Protein AF-A0A914MCL8-F1 (afdb_monomer_lite)

Secondary structure (DSSP, 8-state):
---------------------------EE--EEEEEEE-GGGTT--SS-HHHHHHHHH--SS-TTSHHHHHHHHTTTSEE-TT-EEEEEEE-SS-HHHHHHHTT-EETTEEPPPPTTSHHHHHHHHHHHHHHHHHHHHTT----SEEEEEESS-S-EEEETTTEEEE-GGG-SHHHHHHHHHGGGTB---EESS---SSTTPPTTTT--TTSGGGTTT---EEETTEEE--PPPHHHHHHTT-S-GGGEEESS--SS-SEEEEE--SS-TT-EEEEEEE-SSGGGTTSSS-EEEEEEEEE-SS-EEEEE---TTHHHHHHHHHHT-

Sequence (326 aa):
MLIYNLHFVLLILIVPIFRSCSAIPRRGLEPWSIILCKFRDLATYEPRTKNWVVRWITGHNDEPDTIEQYFMNVSNGLYSIGGSNVNGWFTLSKTQKDILHMIGKSRRGRINPPLLGSDSSFRYFDVIKDLCFAEAVKNGSSLHRQKITIINAGTAAVFDKKNGVLLTPQLVFSSVLTHEMVHSFFIGHSYSDRKIRVFPYASSGEYDDRYDLMSTANAYMYHSNFGMSGPGLNGPHLDYLGWLPMDRMLYFGRTRGWLLIMLPYDRDDPNNYYTIELRTPHNFDRGIEQAKHEILNIYTTNLAFCSGTSSSEKWHKLLFYIIKAG

Foldseek 3Di:
DDDDDDDDPPPPPPPPPPPPPDLPADFDAAAFEEFAEEEQVGLPDDLDALVVLCCQADNDDPACQHLQNQCCVLLVNGYGNPPHDYFHHFYFPHHLVRLLVVLVQCDPNDRDQDDPPDPSNVSSVVVVLVRRVVRRVVVVDDGGQAYEYEYADDDDWAADQRRAIYDYSNQQARLRNNLSNLVNSQAAAEFAPAQDALDDPGDGRGLVPQQASSSVSRHLWDQGPRGTFDDRHDPVSCVSNVSDDVVQEDDPDDDDDHAKYWAQPDPVDSQWTKIWGWQACDRRNVSDPGIDIWIWTWDDDPRGTYIYTYPDPPCVVVVVVVVVVD

Organism: Meloidogyne incognita (NCBI:txid6306)

Structure (mmCIF, N/CA/C/O backbone):
data_AF-A0A914MCL8-F1
#
_entry.id   AF-A0A914MCL8-F1
#
loop_
_atom_site.group_PDB
_atom_site.id
_atom_site.type_symbol
_atom_site.label_atom_id
_atom_site.label_alt_id
_atom_site.label_comp_id
_atom_site.label_asym_id
_atom_site.label_entity_id
_atom_site.label_seq_id
_atom_site.pdbx_PDB_ins_code
_atom_site.Cartn_x
_atom_site.Cartn_y
_atom_site.Cartn_z
_atom_site.occupancy
_atom_site.B_iso_or_equiv
_atom_site.auth_seq_id
_atom_site.auth_comp_id
_atom_site.auth_asym_id
_atom_site.auth_atom_id
_atom_site.pdbx_PDB_model_num
ATOM 1 N N . MET A 1 1 ? 51.414 -64.748 8.414 1.00 41.31 1 MET A N 1
ATOM 2 C CA . MET A 1 1 ? 51.998 -63.494 7.900 1.00 41.31 1 MET A CA 1
ATOM 3 C C . MET A 1 1 ? 51.378 -63.195 6.543 1.00 41.31 1 MET A C 1
ATOM 5 O O . MET A 1 1 ? 51.797 -63.811 5.579 1.00 41.31 1 MET A O 1
ATOM 9 N N . LEU A 1 2 ? 50.337 -62.355 6.506 1.00 35.03 2 LEU A N 1
ATOM 10 C CA . LEU A 1 2 ? 50.041 -61.339 5.477 1.00 35.03 2 LEU A CA 1
ATOM 11 C C . LEU A 1 2 ? 48.626 -60.786 5.715 1.00 35.03 2 LEU A C 1
ATOM 13 O O . LEU A 1 2 ? 47.633 -61.499 5.638 1.00 35.03 2 LEU A O 1
ATOM 17 N N . ILE A 1 3 ? 48.605 -59.509 6.089 1.00 42.72 3 ILE A N 1
ATOM 18 C CA . ILE A 1 3 ? 47.464 -58.635 6.370 1.00 42.72 3 ILE A CA 1
ATOM 19 C C . ILE A 1 3 ? 47.234 -57.805 5.107 1.00 42.72 3 ILE A C 1
ATOM 21 O O . ILE A 1 3 ? 48.189 -57.161 4.694 1.00 42.72 3 ILE A O 1
ATOM 25 N N . TYR A 1 4 ? 46.015 -57.736 4.563 1.00 41.62 4 TYR A N 1
ATOM 26 C CA . TYR A 1 4 ? 45.553 -56.615 3.719 1.00 41.62 4 TYR A CA 1
ATOM 27 C C . TYR A 1 4 ? 44.025 -56.491 3.867 1.00 41.62 4 TYR A C 1
ATOM 29 O O . TYR A 1 4 ? 43.286 -57.383 3.472 1.00 41.62 4 TYR A O 1
ATOM 37 N N . ASN A 1 5 ? 43.550 -55.593 4.734 1.00 40.72 5 ASN A N 1
ATOM 38 C CA . ASN A 1 5 ? 43.188 -54.187 4.480 1.00 40.72 5 ASN A CA 1
ATOM 39 C C . ASN A 1 5 ? 41.927 -54.013 3.617 1.00 40.72 5 ASN A C 1
ATOM 41 O O . ASN A 1 5 ? 41.962 -53.981 2.390 1.00 40.72 5 ASN A O 1
ATOM 45 N N . LEU A 1 6 ? 40.810 -53.868 4.332 1.00 41.59 6 LEU A N 1
ATOM 46 C CA . LEU A 1 6 ? 39.486 -53.503 3.855 1.00 41.59 6 LEU A CA 1
ATOM 47 C C . LEU A 1 6 ? 39.452 -51.982 3.613 1.00 41.59 6 LEU A C 1
ATOM 49 O O . LEU A 1 6 ? 39.338 -51.205 4.559 1.00 41.59 6 LEU A O 1
ATOM 53 N N . HIS A 1 7 ? 39.571 -51.539 2.361 1.00 41.50 7 HIS A N 1
ATOM 54 C CA . HIS A 1 7 ? 39.362 -50.133 2.012 1.00 41.50 7 HIS A CA 1
ATOM 55 C C . HIS A 1 7 ? 37.866 -49.854 1.827 1.00 41.50 7 HIS A C 1
ATOM 57 O O . HIS A 1 7 ? 37.274 -50.168 0.797 1.00 41.50 7 HIS A O 1
ATOM 63 N N . PHE A 1 8 ? 37.262 -49.241 2.843 1.00 42.62 8 PHE A N 1
ATOM 64 C CA . PHE A 1 8 ? 35.949 -48.609 2.761 1.00 42.62 8 PHE A CA 1
ATOM 65 C C . PHE A 1 8 ? 36.108 -47.289 1.987 1.00 42.62 8 PHE A C 1
ATOM 67 O O . PHE A 1 8 ? 36.564 -46.286 2.534 1.00 42.62 8 PHE A O 1
ATOM 74 N N . VAL A 1 9 ? 35.796 -47.288 0.690 1.00 43.53 9 VAL A N 1
ATOM 75 C CA . VAL A 1 9 ? 35.723 -46.052 -0.103 1.00 43.53 9 VAL A CA 1
ATOM 76 C C . VAL A 1 9 ? 34.388 -45.381 0.216 1.00 43.53 9 VAL A C 1
ATOM 78 O O . VAL A 1 9 ? 33.342 -45.762 -0.304 1.00 43.53 9 VAL A O 1
ATOM 81 N N . LEU A 1 10 ? 34.419 -44.397 1.117 1.00 40.50 10 LEU A N 1
ATOM 82 C CA . LEU A 1 10 ? 33.289 -43.514 1.389 1.00 40.50 10 LEU A CA 1
ATOM 83 C C . LEU A 1 10 ? 33.128 -42.556 0.201 1.00 40.50 10 LEU A C 1
ATOM 85 O O . LEU A 1 10 ? 33.822 -41.546 0.092 1.00 40.50 10 LEU A O 1
ATOM 89 N N . LEU A 1 11 ? 32.227 -42.900 -0.713 1.00 39.16 11 LEU A N 1
ATOM 90 C CA . LEU A 1 11 ? 31.845 -42.065 -1.846 1.00 39.16 11 LEU A CA 1
ATOM 91 C C . LEU A 1 11 ? 30.958 -40.927 -1.315 1.00 39.16 11 LEU A C 1
ATOM 93 O O . LEU A 1 11 ? 29.745 -41.074 -1.173 1.00 39.16 11 LEU A O 1
ATOM 97 N N . ILE A 1 12 ? 31.576 -39.803 -0.943 1.00 45.75 12 ILE A N 1
ATOM 98 C CA . ILE A 1 12 ? 30.856 -38.574 -0.593 1.00 45.75 12 ILE A CA 1
ATOM 99 C C . ILE A 1 12 ? 30.231 -38.045 -1.887 1.00 45.75 12 ILE A C 1
ATOM 101 O O . ILE A 1 12 ? 30.893 -37.401 -2.699 1.00 45.75 12 ILE A O 1
ATOM 105 N N . LEU A 1 13 ? 28.949 -38.348 -2.092 1.00 41.19 13 LEU A N 1
ATOM 106 C CA . LEU A 1 13 ? 28.103 -37.661 -3.061 1.00 41.19 13 LEU A CA 1
ATOM 107 C C . LEU A 1 13 ? 28.005 -36.194 -2.632 1.00 41.19 13 LEU A C 1
ATOM 109 O O . LEU A 1 13 ? 27.184 -35.827 -1.791 1.00 41.19 13 LEU A O 1
ATOM 113 N N . ILE A 1 14 ? 28.867 -35.353 -3.201 1.00 44.22 14 ILE A N 1
ATOM 114 C CA . ILE A 1 14 ? 28.705 -33.901 -3.179 1.00 44.22 14 ILE A CA 1
ATOM 115 C C . ILE A 1 14 ? 27.496 -33.611 -4.067 1.00 44.22 14 ILE A C 1
ATOM 117 O O . ILE A 1 14 ? 27.621 -33.426 -5.274 1.00 44.22 14 ILE A O 1
ATOM 121 N N . VAL A 1 15 ? 26.301 -33.653 -3.480 1.00 41.72 15 VAL A N 1
ATOM 122 C CA . VAL A 1 15 ? 25.101 -33.097 -4.102 1.00 41.72 15 VAL A CA 1
ATOM 123 C C . VAL A 1 15 ? 25.292 -31.581 -4.077 1.00 41.72 15 VAL A C 1
ATOM 125 O O . VAL A 1 15 ? 25.324 -31.012 -2.981 1.00 41.72 15 VAL A O 1
ATOM 128 N N . PRO A 1 16 ? 25.454 -30.898 -5.224 1.00 43.94 16 PRO A N 1
ATOM 129 C CA . PRO A 1 16 ? 25.399 -29.449 -5.230 1.00 43.94 16 PRO A CA 1
ATOM 130 C C . PRO A 1 16 ? 24.002 -29.056 -4.750 1.00 43.94 16 PRO A C 1
ATOM 132 O O . PRO A 1 16 ? 22.998 -29.313 -5.414 1.00 43.94 16 PRO A O 1
ATOM 135 N N . ILE A 1 17 ? 23.935 -28.468 -3.556 1.00 41.50 17 ILE A N 1
ATOM 136 C CA . ILE A 1 17 ? 22.739 -27.793 -3.065 1.00 41.50 17 ILE A CA 1
ATOM 137 C C . ILE A 1 17 ? 22.609 -26.536 -3.924 1.00 41.50 17 ILE A C 1
ATOM 139 O O . ILE A 1 17 ? 23.049 -25.454 -3.542 1.00 41.50 17 ILE A O 1
ATOM 143 N N . PHE A 1 18 ? 22.045 -26.684 -5.121 1.00 35.78 18 PHE A N 1
ATOM 144 C CA . PHE A 1 18 ? 21.538 -25.550 -5.870 1.00 35.78 18 PHE A CA 1
ATOM 145 C C . PHE A 1 18 ? 20.408 -24.963 -5.028 1.00 35.78 18 PHE A C 1
ATOM 147 O O . PHE A 1 18 ? 19.297 -25.492 -4.988 1.00 35.78 18 PHE A O 1
ATOM 154 N N . ARG A 1 19 ? 20.697 -23.884 -4.295 1.00 37.75 19 ARG A N 1
ATOM 155 C CA . ARG A 1 19 ? 19.639 -23.017 -3.789 1.00 37.75 19 ARG A CA 1
ATOM 156 C C . ARG A 1 19 ? 19.029 -22.349 -5.009 1.00 37.75 19 ARG A C 1
ATOM 158 O O . ARG A 1 19 ? 19.529 -21.332 -5.472 1.00 37.75 19 ARG A O 1
ATOM 165 N N . SER A 1 20 ? 17.978 -22.947 -5.558 1.00 37.19 20 SER A N 1
ATOM 166 C CA . SER A 1 20 ? 17.115 -22.251 -6.500 1.00 37.19 20 SER A CA 1
ATOM 167 C C . SER A 1 20 ? 16.582 -21.018 -5.776 1.00 37.19 20 SER A C 1
ATOM 169 O O . SER A 1 20 ? 15.776 -21.139 -4.852 1.00 37.19 20 SER A O 1
ATOM 171 N N . CYS A 1 21 ? 17.057 -19.832 -6.158 1.00 44.88 21 CYS A N 1
ATOM 172 C CA . CYS A 1 21 ? 16.327 -18.606 -5.887 1.00 44.88 21 CYS A CA 1
ATOM 173 C C . CYS A 1 21 ? 15.057 -18.705 -6.731 1.00 44.88 21 CYS A C 1
ATOM 175 O O . CYS A 1 21 ? 15.047 -18.397 -7.919 1.00 44.88 21 CYS A O 1
ATOM 177 N N . SER A 1 22 ? 14.019 -19.316 -6.164 1.00 48.53 22 SER A N 1
ATOM 178 C CA . SER A 1 22 ? 12.750 -19.435 -6.857 1.00 48.53 22 SER A CA 1
ATOM 179 C C . SER A 1 22 ? 12.157 -18.036 -6.898 1.00 48.53 22 SER A C 1
ATOM 181 O O . SER A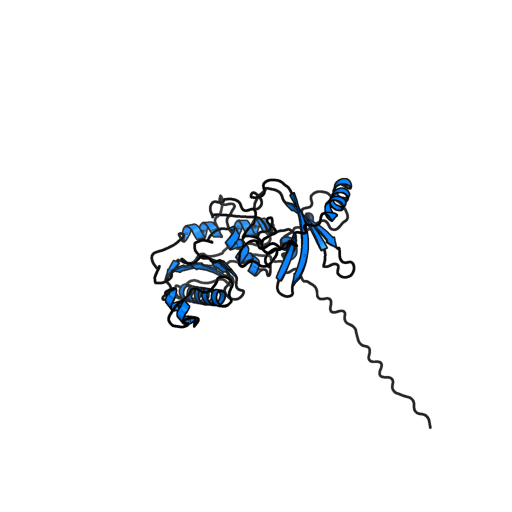 1 22 ? 11.764 -17.513 -5.853 1.00 48.53 22 SER A O 1
ATOM 183 N N . ALA A 1 23 ? 12.050 -17.448 -8.092 1.00 55.78 23 ALA A N 1
ATOM 184 C CA . ALA A 1 23 ? 10.995 -16.474 -8.333 1.00 55.78 23 ALA A CA 1
ATOM 185 C C . ALA A 1 23 ? 9.695 -17.092 -7.795 1.00 55.78 23 ALA A C 1
ATOM 187 O O . ALA A 1 23 ? 9.444 -18.292 -7.988 1.00 55.78 23 ALA A O 1
ATOM 188 N N . ILE A 1 24 ? 8.921 -16.318 -7.036 1.00 69.69 24 ILE A N 1
ATOM 189 C CA . ILE A 1 24 ? 7.647 -16.783 -6.488 1.00 69.69 24 ILE A CA 1
ATOM 190 C C . ILE A 1 24 ? 6.572 -16.121 -7.339 1.00 69.69 24 ILE A C 1
ATOM 192 O O . ILE A 1 24 ? 6.043 -15.088 -6.922 1.00 69.69 24 ILE A O 1
ATOM 196 N N . PRO A 1 25 ? 6.269 -16.656 -8.541 1.00 79.06 25 PRO A N 1
ATOM 197 C CA . PRO A 1 25 ? 5.323 -16.016 -9.433 1.00 79.06 25 PRO A CA 1
ATOM 198 C C . PRO A 1 25 ? 3.995 -15.827 -8.704 1.00 79.06 25 PRO A C 1
ATOM 200 O O . PRO A 1 25 ? 3.391 -16.789 -8.218 1.00 79.06 25 PRO A O 1
ATOM 203 N N . ARG A 1 26 ? 3.550 -14.576 -8.595 1.00 86.12 26 ARG A N 1
ATOM 204 C CA . ARG A 1 26 ? 2.282 -14.233 -7.949 1.00 86.12 26 ARG A CA 1
ATOM 205 C C . ARG A 1 26 ? 1.224 -14.103 -9.018 1.00 86.12 26 ARG A C 1
ATOM 207 O O . ARG A 1 26 ? 1.268 -13.194 -9.829 1.00 86.12 26 ARG A O 1
ATOM 214 N N . ARG A 1 27 ? 0.298 -15.053 -9.076 1.00 89.19 27 ARG A N 1
ATOM 215 C CA . ARG A 1 27 ? -0.730 -15.099 -10.118 1.00 89.19 27 ARG A CA 1
ATOM 216 C C . ARG A 1 27 ? -2.078 -15.464 -9.524 1.00 89.19 27 ARG A C 1
ATOM 218 O O . ARG A 1 27 ? -2.138 -16.171 -8.519 1.00 89.19 27 ARG A O 1
ATOM 225 N N . GLY A 1 28 ? -3.135 -15.044 -10.203 1.00 91.88 28 GLY A N 1
ATOM 226 C CA . GLY A 1 28 ? -4.509 -15.420 -9.911 1.00 91.88 28 GLY A CA 1
ATOM 227 C C . GLY A 1 28 ? -5.315 -14.335 -9.206 1.00 91.88 28 GLY A C 1
ATOM 228 O O . GLY A 1 28 ? -4.937 -13.166 -9.156 1.00 91.88 28 GLY A O 1
ATOM 229 N N . LEU A 1 29 ? -6.466 -14.768 -8.699 1.00 94.75 29 LEU A N 1
ATOM 230 C CA . LEU A 1 29 ? -7.428 -13.946 -7.982 1.00 94.75 29 LEU A CA 1
ATOM 231 C C . LEU A 1 29 ? -7.224 -14.138 -6.478 1.00 94.75 29 LEU A C 1
ATOM 233 O O . LEU A 1 29 ? -7.493 -15.220 -5.953 1.00 94.75 29 LEU A O 1
ATOM 237 N N . GLU A 1 30 ? -6.766 -13.100 -5.787 1.00 95.06 30 GLU A N 1
ATOM 238 C CA . GLU A 1 30 ? -6.600 -13.106 -4.332 1.00 95.06 30 GLU A CA 1
ATOM 239 C C . GLU A 1 30 ? -7.445 -11.980 -3.727 1.00 95.06 30 GLU A C 1
ATOM 241 O O . GLU A 1 30 ? -6.962 -10.860 -3.599 1.00 95.06 30 GLU A O 1
ATOM 246 N N . PRO A 1 31 ? -8.715 -12.237 -3.365 1.00 96.75 31 PRO A N 1
ATOM 247 C CA . PRO A 1 31 ? -9.560 -11.246 -2.710 1.00 96.75 31 PRO A CA 1
ATOM 248 C C . PRO A 1 31 ? -9.036 -10.863 -1.319 1.00 96.75 31 PRO A C 1
ATOM 250 O O . PRO A 1 31 ? -8.579 -11.713 -0.546 1.00 96.75 31 PRO A O 1
ATOM 253 N N . TRP A 1 32 ? -9.174 -9.586 -0.972 1.00 97.75 32 TRP A N 1
ATOM 254 C CA . TRP A 1 32 ? -8.793 -9.012 0.317 1.00 97.75 32 TRP A CA 1
ATOM 255 C C . TRP A 1 32 ? -10.027 -8.563 1.093 1.00 97.75 32 TRP A C 1
ATOM 257 O O . TRP A 1 32 ? -11.001 -8.071 0.523 1.00 97.75 32 TRP A O 1
ATOM 267 N N . SER A 1 33 ? -9.971 -8.679 2.419 1.00 98.19 33 SER A N 1
ATOM 268 C CA . SER A 1 33 ? -10.960 -8.053 3.294 1.00 98.19 33 SER A CA 1
ATOM 269 C C . SER A 1 33 ? -10.458 -6.735 3.841 1.00 98.19 33 SER A C 1
ATOM 271 O O . SER A 1 33 ? -9.493 -6.682 4.602 1.00 98.19 33 SER A O 1
ATOM 273 N N . ILE A 1 34 ? -11.163 -5.668 3.494 1.00 98.50 34 ILE A N 1
ATOM 274 C CA . ILE A 1 34 ? -10.917 -4.327 3.996 1.00 98.50 34 ILE A CA 1
ATOM 275 C C . ILE A 1 34 ? -11.824 -4.111 5.200 1.00 98.50 34 ILE A C 1
ATOM 277 O O . ILE A 1 34 ? -13.031 -4.344 5.136 1.00 98.50 34 ILE A O 1
ATOM 281 N N . ILE A 1 35 ? -11.243 -3.718 6.325 1.00 98.56 35 ILE A N 1
ATOM 282 C CA . ILE A 1 35 ? -11.915 -3.625 7.618 1.00 98.56 35 ILE A CA 1
ATOM 283 C C . ILE A 1 35 ? -11.704 -2.214 8.135 1.00 98.56 35 ILE A C 1
ATOM 285 O O . ILE A 1 35 ? -10.574 -1.786 8.369 1.00 98.56 35 ILE A O 1
ATOM 289 N N . LEU A 1 36 ? -12.800 -1.478 8.280 1.00 98.62 36 LEU A N 1
ATOM 290 C CA . LEU A 1 36 ? -12.772 -0.096 8.728 1.00 98.62 36 LEU A CA 1
ATOM 291 C C . LEU A 1 36 ? -13.062 -0.070 10.231 1.00 98.62 36 LEU A C 1
ATOM 293 O O . LEU A 1 36 ? -14.037 -0.660 10.690 1.00 98.62 36 LEU A O 1
ATOM 297 N N . CYS A 1 37 ? -12.232 0.602 11.017 1.00 97.75 37 CYS A N 1
ATOM 298 C CA . CYS A 1 37 ? -12.367 0.611 12.471 1.00 97.75 37 CYS A CA 1
ATOM 299 C C . CYS A 1 37 ? -12.213 1.990 13.085 1.00 97.75 37 CYS A C 1
ATOM 301 O O . CYS A 1 37 ? -11.309 2.755 12.754 1.00 97.75 37 CYS A O 1
ATOM 303 N N . LYS A 1 38 ? -13.041 2.263 14.086 1.00 97.62 38 LYS A N 1
ATOM 304 C CA . LYS A 1 38 ? -12.986 3.487 14.877 1.00 97.62 38 LYS A CA 1
ATOM 305 C C . LYS A 1 38 ? -12.622 3.168 16.307 1.00 97.62 38 LYS A C 1
ATOM 307 O O . LYS A 1 38 ? -13.171 2.237 16.893 1.00 97.62 38 LYS A O 1
ATOM 312 N N . PHE A 1 39 ? -11.748 3.970 16.896 1.00 97.62 39 PHE A N 1
ATOM 313 C CA . PHE A 1 39 ? -11.562 3.914 18.341 1.00 97.62 39 PHE A CA 1
ATOM 314 C C . PHE A 1 39 ? -12.809 4.420 19.067 1.00 97.62 39 PHE A C 1
ATOM 316 O O . PHE A 1 39 ? -13.521 5.290 18.562 1.00 97.62 39 PHE A O 1
ATOM 323 N N . ARG A 1 40 ? -13.055 3.905 20.277 1.00 97.19 40 ARG A N 1
ATOM 324 C CA . ARG A 1 40 ? -14.206 4.297 21.107 1.00 97.19 40 ARG A CA 1
ATOM 325 C C . ARG A 1 40 ? -14.268 5.805 21.361 1.00 97.19 40 ARG A C 1
ATOM 327 O O . ARG A 1 40 ? -15.339 6.395 21.308 1.00 97.19 40 ARG A O 1
ATOM 334 N N . ASP A 1 41 ? -13.118 6.413 21.632 1.00 94.44 41 ASP A N 1
ATOM 335 C CA . ASP A 1 41 ? -12.946 7.849 21.880 1.00 94.44 41 ASP A CA 1
ATOM 336 C C . ASP A 1 41 ? -13.085 8.709 20.615 1.00 94.44 41 ASP A C 1
ATOM 338 O O . ASP A 1 41 ? -13.182 9.927 20.716 1.00 94.44 41 ASP A O 1
ATOM 342 N N . LEU A 1 42 ? -13.147 8.087 19.436 1.00 95.44 42 LEU A N 1
ATOM 343 C CA . LEU A 1 42 ? -13.308 8.746 18.140 1.00 95.44 42 LEU A CA 1
ATOM 344 C C . LEU A 1 42 ? -14.462 8.127 17.332 1.00 95.44 42 LEU A C 1
ATOM 346 O O . LEU A 1 42 ? -14.434 8.120 16.105 1.00 95.44 42 LEU A O 1
ATOM 350 N N . ALA A 1 43 ? -15.489 7.588 17.997 1.00 94.56 43 ALA A N 1
ATOM 351 C CA . ALA A 1 43 ? -16.542 6.796 17.352 1.00 94.56 43 ALA A CA 1
ATOM 352 C C . ALA A 1 43 ? -17.349 7.550 16.272 1.00 94.56 43 ALA A C 1
ATOM 354 O O . ALA A 1 43 ? -17.964 6.922 15.408 1.00 94.56 43 ALA A O 1
ATOM 355 N N . THR A 1 44 ? -17.350 8.883 16.301 1.00 95.00 44 THR A N 1
ATOM 356 C CA . THR A 1 44 ? -18.068 9.743 15.346 1.00 95.00 44 THR A CA 1
ATOM 357 C C . THR A 1 44 ? -17.224 10.170 14.145 1.00 95.00 44 THR A C 1
ATOM 359 O O . THR A 1 44 ? -17.771 10.721 13.194 1.00 95.00 44 THR A O 1
ATOM 362 N N . TYR A 1 45 ? -15.910 9.925 14.162 1.00 95.75 45 TYR A N 1
ATOM 363 C CA . TYR A 1 45 ? -15.004 10.364 13.105 1.00 95.75 45 TYR A CA 1
ATOM 364 C C . TYR A 1 45 ? -14.693 9.234 12.119 1.00 95.75 45 TYR A C 1
ATOM 366 O O . TYR A 1 45 ? -14.109 8.212 12.485 1.00 95.75 45 TYR A O 1
ATOM 374 N N . GLU A 1 46 ? -15.049 9.455 10.854 1.00 96.75 46 GLU A N 1
ATOM 375 C CA . GLU A 1 46 ? -14.752 8.588 9.712 1.00 96.75 46 GLU A CA 1
ATOM 376 C C . GLU A 1 46 ? -13.947 9.391 8.677 1.00 96.75 46 GLU A C 1
ATOM 378 O O . GLU A 1 46 ? -14.511 10.272 8.027 1.00 96.75 46 GLU A O 1
ATOM 383 N N . PRO A 1 47 ? -12.639 9.123 8.498 1.00 95.25 47 PRO A N 1
ATOM 384 C CA . PRO A 1 47 ? -11.791 9.863 7.556 1.00 95.25 47 PRO A CA 1
ATOM 385 C C . PRO A 1 47 ? -12.301 9.837 6.112 1.00 95.25 47 PRO A C 1
ATOM 387 O O . PRO A 1 47 ? -12.117 10.787 5.347 1.00 95.25 47 PRO A O 1
ATOM 390 N N . ARG A 1 48 ? -12.915 8.712 5.735 1.00 96.06 48 ARG A N 1
ATOM 391 C CA . ARG A 1 48 ? -13.521 8.444 4.433 1.00 96.06 48 ARG A CA 1
ATOM 392 C C . ARG A 1 48 ? -14.785 7.627 4.641 1.00 96.06 48 ARG A C 1
ATOM 394 O O . ARG A 1 48 ? -14.850 6.791 5.542 1.00 96.06 48 ARG A O 1
ATOM 401 N N . THR A 1 49 ? -15.782 7.837 3.790 1.00 96.88 49 THR A N 1
ATOM 402 C CA . THR A 1 49 ? -16.996 7.016 3.822 1.00 96.88 49 THR A CA 1
ATOM 403 C C . THR A 1 49 ? -16.681 5.597 3.355 1.00 96.88 49 THR A C 1
ATOM 405 O O . THR A 1 49 ? -15.786 5.389 2.532 1.00 96.88 49 THR A O 1
ATOM 408 N N . LYS A 1 50 ? -17.456 4.608 3.819 1.00 96.75 50 LYS A N 1
ATOM 409 C CA . LYS A 1 50 ? -17.348 3.226 3.319 1.00 96.75 50 LYS A CA 1
ATOM 410 C C . LYS A 1 50 ? -17.442 3.171 1.789 1.00 96.75 50 LYS A C 1
ATOM 412 O O . LYS A 1 50 ? -16.666 2.467 1.157 1.00 96.75 50 LYS A O 1
ATOM 417 N N . ASN A 1 51 ? -18.358 3.943 1.197 1.00 95.81 51 ASN A N 1
ATOM 418 C CA . ASN A 1 51 ? -18.552 3.984 -0.253 1.00 95.81 51 ASN A CA 1
ATOM 419 C C . ASN A 1 51 ? -17.326 4.528 -1.002 1.00 95.81 51 ASN A C 1
ATOM 421 O O . ASN A 1 51 ? -16.975 4.014 -2.058 1.00 95.81 51 ASN A O 1
ATOM 425 N N . TRP A 1 52 ? -16.647 5.538 -0.446 1.00 96.31 52 TRP A N 1
ATOM 426 C CA . TRP A 1 52 ? -15.391 6.023 -1.017 1.00 96.31 52 TRP A CA 1
ATOM 427 C C . TRP A 1 52 ? -14.325 4.922 -1.022 1.00 96.31 52 TRP A C 1
ATOM 429 O O . TRP A 1 52 ? -13.649 4.745 -2.027 1.00 96.31 52 TRP A O 1
ATOM 439 N N . VAL A 1 53 ? -14.221 4.137 0.060 1.00 97.81 53 VAL A N 1
ATOM 440 C CA . VAL A 1 53 ? -13.267 3.017 0.127 1.00 97.81 53 VAL A CA 1
ATOM 441 C C . VAL A 1 53 ? -13.642 1.908 -0.859 1.00 97.81 53 VAL A C 1
ATOM 443 O O . VAL A 1 53 ? -12.761 1.383 -1.521 1.00 97.81 53 VAL A O 1
ATOM 446 N N . VAL A 1 54 ? -14.928 1.575 -1.016 1.00 96.69 54 VAL A N 1
ATOM 447 C CA . VAL A 1 54 ? -15.378 0.594 -2.028 1.00 96.69 54 VAL A CA 1
ATOM 448 C C . VAL A 1 54 ? -14.925 1.004 -3.429 1.00 96.69 54 VAL A C 1
ATOM 450 O O . VAL A 1 54 ? -14.304 0.201 -4.119 1.00 96.69 54 VAL A O 1
ATOM 453 N N . ARG A 1 55 ? -15.167 2.264 -3.811 1.00 95.75 55 ARG A N 1
ATOM 454 C CA . ARG A 1 55 ? -14.702 2.823 -5.090 1.00 95.75 55 ARG A CA 1
ATOM 455 C C . ARG A 1 55 ? -13.183 2.760 -5.215 1.00 95.75 55 ARG A C 1
ATOM 457 O O . ARG A 1 55 ? -12.664 2.294 -6.215 1.00 95.75 55 ARG A O 1
ATOM 464 N N . TRP A 1 56 ? -12.465 3.137 -4.163 1.00 97.00 56 TRP A N 1
ATOM 465 C CA . TRP A 1 56 ? -11.007 3.108 -4.165 1.00 97.00 56 TRP A CA 1
ATOM 466 C C . TRP A 1 56 ? -10.418 1.704 -4.376 1.00 97.00 56 TRP A C 1
ATOM 468 O O . TRP A 1 56 ? -9.447 1.555 -5.116 1.00 97.00 56 TRP A O 1
ATOM 478 N N . ILE A 1 57 ? -10.993 0.669 -3.755 1.00 97.31 57 ILE A N 1
ATOM 479 C CA . ILE A 1 57 ? -10.471 -0.700 -3.867 1.00 97.31 57 ILE A CA 1
ATOM 480 C C . ILE A 1 57 ? -10.860 -1.343 -5.204 1.00 97.31 57 ILE A C 1
ATOM 482 O O . ILE A 1 57 ? -9.969 -1.804 -5.914 1.00 97.31 57 ILE A O 1
ATOM 486 N N . THR A 1 58 ? -12.157 -1.384 -5.531 1.00 94.12 58 THR A N 1
ATOM 487 C CA . THR A 1 58 ? -12.719 -2.178 -6.649 1.00 94.12 58 THR A CA 1
ATOM 488 C C . THR A 1 58 ? -13.663 -1.366 -7.545 1.00 94.12 58 THR A C 1
ATOM 490 O O . THR A 1 58 ? -14.603 -1.909 -8.122 1.00 94.12 58 THR A O 1
ATOM 493 N N . GLY A 1 59 ? -13.515 -0.041 -7.604 1.00 88.81 59 GLY A N 1
ATOM 494 C CA . GLY A 1 59 ? -14.287 0.786 -8.532 1.00 88.81 59 GLY A CA 1
ATOM 495 C C . GLY A 1 59 ? -14.069 0.347 -9.985 1.00 88.81 59 GLY A C 1
ATOM 496 O O . GLY A 1 59 ? -12.959 -0.017 -10.375 1.00 88.81 59 GLY A O 1
ATOM 497 N N . HIS A 1 60 ? -15.136 0.371 -10.786 1.00 76.19 60 HIS A N 1
ATOM 498 C CA . HIS A 1 60 ? -15.113 -0.005 -12.203 1.00 76.19 60 HIS A CA 1
ATOM 499 C C . HIS A 1 60 ? -15.469 1.184 -13.102 1.00 76.19 60 HIS A C 1
ATOM 501 O O . HIS A 1 60 ? -16.087 2.141 -12.642 1.00 76.19 60 HIS A O 1
ATOM 507 N N . ASN A 1 61 ? -15.139 1.054 -14.395 1.00 55.28 61 ASN A N 1
ATOM 508 C CA . ASN A 1 61 ? -15.672 1.848 -15.509 1.00 55.28 61 ASN A CA 1
ATOM 509 C C . ASN A 1 61 ? -15.660 3.368 -15.271 1.00 55.28 61 ASN A C 1
ATOM 511 O O . ASN A 1 61 ? -16.733 3.953 -15.284 1.00 55.28 61 ASN A O 1
ATOM 515 N N . ASP A 1 62 ? -14.476 3.940 -14.989 1.00 68.06 62 ASP A N 1
ATOM 516 C CA . ASP A 1 62 ? -14.086 5.377 -15.078 1.00 68.06 62 ASP A CA 1
ATOM 517 C C . ASP A 1 62 ? -13.011 5.760 -14.034 1.00 68.06 62 ASP A C 1
ATOM 519 O O . ASP A 1 62 ? -12.523 6.891 -13.998 1.00 68.06 62 ASP A O 1
ATOM 523 N N . GLU A 1 63 ? -12.596 4.817 -13.184 1.00 82.38 63 GLU A N 1
ATOM 524 C CA . GLU A 1 63 ? -11.605 5.043 -12.126 1.00 82.38 63 GLU A CA 1
ATOM 525 C C . GLU A 1 63 ? -10.303 4.268 -12.408 1.00 82.38 63 GLU A C 1
ATOM 527 O O . GLU A 1 63 ? -10.116 3.164 -11.903 1.00 82.38 63 GLU A O 1
ATOM 532 N N . PRO A 1 64 ? -9.367 4.811 -13.210 1.00 83.69 64 PRO A N 1
ATOM 533 C CA . PRO A 1 64 ? -8.173 4.073 -13.641 1.00 83.69 64 PRO A CA 1
ATOM 534 C C . PRO A 1 64 ? -7.146 3.820 -12.523 1.00 83.69 64 PRO A C 1
ATOM 536 O O . PRO A 1 64 ? -6.222 3.033 -12.709 1.00 83.69 64 PRO A O 1
ATOM 539 N N . ASP A 1 65 ? -7.288 4.493 -11.378 1.00 89.94 65 ASP A N 1
ATOM 540 C CA . ASP A 1 65 ? -6.326 4.477 -10.269 1.00 89.94 65 ASP A CA 1
ATOM 541 C C . ASP A 1 65 ? -6.850 3.726 -9.026 1.00 89.94 65 ASP A C 1
ATOM 543 O O . ASP A 1 65 ? -6.402 3.986 -7.901 1.00 89.94 65 ASP A O 1
ATOM 547 N N . THR A 1 66 ? -7.823 2.821 -9.200 1.00 95.50 66 THR A N 1
ATOM 548 C CA . THR A 1 66 ? -8.236 1.908 -8.123 1.00 95.50 66 THR A CA 1
ATOM 549 C C . THR A 1 66 ? -7.126 0.916 -7.795 1.00 95.50 66 THR A C 1
ATOM 551 O O . THR A 1 66 ? -6.229 0.656 -8.601 1.00 95.50 66 THR A O 1
ATOM 554 N N . ILE A 1 67 ? -7.182 0.339 -6.596 1.00 97.62 67 ILE A N 1
ATOM 555 C CA . ILE A 1 67 ? -6.190 -0.652 -6.162 1.00 97.62 67 ILE A CA 1
ATOM 556 C C . ILE A 1 67 ? -6.260 -1.914 -7.027 1.00 97.62 67 ILE A C 1
ATOM 558 O O . ILE A 1 67 ? -5.225 -2.459 -7.407 1.00 97.62 67 ILE A O 1
ATOM 562 N N . GLU A 1 68 ? -7.464 -2.359 -7.390 1.00 95.75 68 GLU A N 1
ATOM 563 C CA . GLU A 1 68 ? -7.638 -3.467 -8.328 1.00 95.75 68 GLU A CA 1
ATOM 564 C C . GLU A 1 68 ? -7.022 -3.153 -9.696 1.00 95.75 68 GLU A C 1
ATOM 566 O O . GLU A 1 68 ? -6.251 -3.964 -10.211 1.00 95.75 68 GLU A O 1
ATOM 571 N N . GLN A 1 69 ? -7.282 -1.964 -10.254 1.00 93.94 69 GLN A N 1
ATOM 572 C CA . GLN A 1 69 ? -6.733 -1.574 -11.553 1.00 93.94 69 GLN A CA 1
ATOM 573 C C . GLN A 1 69 ? -5.206 -1.431 -11.519 1.00 93.94 69 GLN A C 1
ATOM 575 O O . GLN A 1 69 ? -4.543 -1.798 -12.492 1.00 93.94 69 GLN A O 1
ATOM 580 N N . TYR A 1 70 ? -4.639 -0.960 -10.402 1.00 95.62 70 TYR A N 1
ATOM 581 C CA . TYR A 1 70 ? -3.192 -0.960 -10.182 1.00 95.62 70 TYR A CA 1
ATOM 582 C C . TYR A 1 70 ? -2.614 -2.360 -10.355 1.00 95.62 70 TYR A C 1
ATOM 584 O O . TYR A 1 70 ? -1.754 -2.572 -11.211 1.00 95.62 70 TYR A O 1
ATOM 592 N N . PHE A 1 71 ? -3.120 -3.329 -9.591 1.00 96.31 71 PHE A N 1
ATOM 593 C CA . PHE A 1 71 ? -2.600 -4.690 -9.629 1.00 96.31 71 PHE A CA 1
ATOM 594 C C . PHE A 1 71 ? -2.831 -5.358 -10.979 1.00 96.31 71 PHE A C 1
ATOM 596 O O . PHE A 1 71 ? -1.905 -5.973 -11.505 1.00 96.31 71 PHE A O 1
ATOM 603 N N . MET A 1 72 ? -3.999 -5.163 -11.589 1.00 93.44 72 MET A N 1
ATOM 604 C CA . MET A 1 72 ? -4.284 -5.662 -12.933 1.00 93.44 72 MET A CA 1
ATOM 605 C C . MET A 1 72 ? -3.306 -5.106 -13.972 1.00 93.44 72 MET A C 1
ATOM 607 O O . MET A 1 72 ? -2.772 -5.865 -14.775 1.00 93.44 72 MET A O 1
ATOM 611 N N . ASN A 1 73 ? -3.019 -3.805 -13.952 1.00 92.19 73 ASN A N 1
ATOM 612 C CA . ASN A 1 73 ? -2.142 -3.186 -14.947 1.00 92.19 73 ASN A CA 1
ATOM 613 C C . ASN A 1 73 ? -0.668 -3.526 -14.717 1.00 92.19 73 ASN A C 1
ATOM 615 O O . ASN A 1 73 ? 0.024 -3.930 -15.649 1.00 92.19 73 ASN A O 1
ATOM 619 N N . VAL A 1 74 ? -0.186 -3.377 -13.481 1.00 93.50 74 VAL A N 1
ATOM 620 C CA . VAL A 1 74 ? 1.225 -3.603 -13.133 1.00 93.50 74 VAL A CA 1
ATOM 621 C C . VAL A 1 74 ? 1.600 -5.079 -13.286 1.00 93.50 74 VAL A C 1
ATOM 623 O O . VAL A 1 74 ? 2.717 -5.382 -13.694 1.00 93.50 74 VAL A O 1
ATOM 626 N N . SER A 1 75 ? 0.658 -5.999 -13.056 1.00 93.44 75 SER A N 1
ATOM 627 C CA . SER A 1 75 ? 0.872 -7.437 -13.261 1.00 93.44 75 SER A CA 1
ATOM 628 C C . SER A 1 75 ? 0.629 -7.932 -14.691 1.00 93.44 75 SER A C 1
ATOM 630 O O . SER A 1 75 ? 0.711 -9.135 -14.929 1.00 93.44 75 SER A O 1
ATOM 632 N N . ASN A 1 76 ? 0.298 -7.052 -15.646 1.00 90.56 76 ASN A N 1
ATOM 633 C CA . ASN A 1 76 ? -0.120 -7.434 -17.004 1.00 90.56 76 ASN A CA 1
ATOM 634 C C . ASN A 1 76 ? -1.298 -8.437 -17.007 1.00 90.56 76 ASN A C 1
ATOM 636 O O . ASN A 1 76 ? -1.332 -9.392 -17.781 1.00 90.56 76 ASN A O 1
ATOM 640 N N . GLY A 1 77 ? -2.261 -8.230 -16.107 1.00 92.69 77 GLY A N 1
ATOM 641 C CA . GLY A 1 77 ? -3.465 -9.047 -15.948 1.00 92.69 77 GLY A CA 1
ATOM 642 C C . GLY A 1 77 ? -3.243 -10.383 -15.239 1.00 92.69 77 GLY A C 1
ATOM 643 O O . GLY A 1 77 ? -4.160 -11.201 -15.191 1.00 92.69 77 GLY A O 1
ATOM 644 N N . LEU A 1 78 ? -2.047 -10.635 -14.697 1.00 93.81 78 LEU A N 1
ATOM 645 C CA . LEU A 1 78 ? -1.713 -11.908 -14.057 1.00 93.81 78 LEU A CA 1
ATOM 646 C C . LEU A 1 78 ? -2.192 -12.005 -12.607 1.00 93.81 78 LEU A C 1
ATOM 648 O O . LEU A 1 78 ? -2.370 -13.119 -12.113 1.00 93.81 78 LEU A O 1
ATOM 652 N N . TYR A 1 79 ? -2.390 -10.878 -11.926 1.00 95.69 79 TYR A N 1
ATOM 653 C CA . TYR A 1 79 ? -2.828 -10.814 -10.536 1.00 95.69 79 TYR A CA 1
ATOM 654 C C . TYR A 1 79 ? -3.945 -9.782 -10.356 1.00 95.69 79 TYR A C 1
ATOM 656 O O . TYR A 1 79 ? -3.853 -8.650 -10.832 1.00 95.69 79 TYR A O 1
ATOM 664 N N . SER A 1 80 ? -4.988 -10.181 -9.629 1.00 95.25 80 SER A N 1
ATOM 665 C CA . SER A 1 80 ? -6.129 -9.333 -9.295 1.00 95.25 80 SER A CA 1
ATOM 666 C C . SER A 1 80 ? -6.546 -9.515 -7.844 1.00 95.25 80 SER A C 1
ATOM 668 O O . SER A 1 80 ? -6.472 -10.615 -7.293 1.00 95.25 80 SER A O 1
ATOM 670 N N . ILE A 1 81 ? -7.077 -8.439 -7.267 1.00 96.69 81 ILE A N 1
ATOM 671 C CA . ILE A 1 81 ? -7.788 -8.462 -5.986 1.00 96.69 81 ILE A CA 1
ATOM 672 C C . ILE A 1 81 ? -9.311 -8.410 -6.167 1.00 96.69 81 ILE A C 1
ATOM 674 O O . ILE A 1 81 ? -10.035 -8.111 -5.215 1.00 96.69 81 ILE A O 1
ATOM 678 N N . GLY A 1 82 ? -9.814 -8.665 -7.376 1.00 95.31 82 GLY A N 1
ATOM 679 C CA . GLY A 1 82 ? -11.245 -8.711 -7.660 1.00 95.31 82 GLY A CA 1
ATOM 680 C C . GLY A 1 82 ? -12.001 -9.614 -6.680 1.00 95.31 82 GLY A C 1
ATOM 681 O O . GLY A 1 82 ? -11.474 -10.597 -6.158 1.00 95.31 82 GLY A O 1
ATOM 682 N N . GLY A 1 83 ? -13.243 -9.250 -6.369 1.00 94.88 83 GLY A N 1
ATOM 683 C CA . GLY A 1 83 ? -14.029 -9.925 -5.330 1.00 94.88 83 GLY A CA 1
ATOM 684 C C . GLY A 1 83 ? -13.643 -9.553 -3.893 1.00 94.88 83 GLY A C 1
ATOM 685 O O . GLY A 1 83 ? -14.217 -10.114 -2.961 1.00 94.88 83 GLY A O 1
ATOM 686 N N . SER A 1 84 ? -12.709 -8.613 -3.696 1.00 97.25 84 SER A N 1
ATOM 687 C CA . SER A 1 84 ? -12.438 -8.016 -2.381 1.00 97.25 84 SER A CA 1
ATOM 688 C C . SER A 1 84 ? -13.692 -7.383 -1.780 1.00 97.25 84 SER A C 1
ATOM 690 O O . SER A 1 84 ? -14.533 -6.828 -2.490 1.00 97.25 84 SER A O 1
ATOM 692 N N . ASN A 1 85 ? -13.802 -7.408 -0.452 1.00 96.62 85 ASN A N 1
ATOM 693 C CA . ASN A 1 85 ? -14.939 -6.843 0.265 1.00 96.62 85 ASN A CA 1
ATOM 694 C C . ASN A 1 85 ? -14.520 -5.743 1.245 1.00 96.62 85 ASN A C 1
ATOM 696 O O . ASN A 1 85 ? -13.563 -5.880 2.005 1.00 96.62 85 ASN A O 1
ATOM 700 N N . VAL A 1 86 ? -15.295 -4.655 1.275 1.00 97.88 86 VAL A N 1
ATOM 701 C CA . VAL A 1 86 ? -15.152 -3.594 2.278 1.00 97.88 86 VAL A CA 1
ATOM 702 C C . VAL A 1 86 ? -16.203 -3.775 3.366 1.00 97.88 86 VAL A C 1
ATOM 704 O O . VAL A 1 86 ? -17.413 -3.684 3.132 1.00 97.88 86 VAL A O 1
ATOM 707 N N . ASN A 1 87 ? -15.731 -4.000 4.583 1.00 96.88 87 ASN A N 1
ATOM 708 C CA . ASN A 1 87 ? -16.541 -4.130 5.783 1.00 96.88 87 ASN A CA 1
ATOM 709 C C . ASN A 1 87 ? -16.757 -2.749 6.429 1.00 96.88 87 ASN A C 1
ATOM 711 O O . ASN A 1 87 ? -16.082 -1.777 6.094 1.00 96.88 87 ASN A O 1
ATOM 715 N N . GLY A 1 88 ? -17.791 -2.618 7.264 1.00 87.31 88 GLY A N 1
ATOM 716 C CA . GLY A 1 88 ? -18.221 -1.320 7.806 1.00 87.31 88 GLY A CA 1
ATOM 717 C C . GLY A 1 88 ? -17.231 -0.697 8.792 1.00 87.31 88 GLY A C 1
ATOM 718 O O . GLY A 1 88 ? -16.284 -1.350 9.206 1.00 87.31 88 GLY A O 1
ATOM 719 N N . TRP A 1 89 ? -17.477 0.563 9.173 1.00 97.75 89 TRP A N 1
ATOM 720 C CA . TRP A 1 89 ? -16.757 1.253 10.249 1.00 97.75 89 TRP A CA 1
ATOM 721 C C . TRP A 1 89 ? -17.183 0.715 11.618 1.00 97.75 89 TRP A C 1
ATOM 723 O O . TRP A 1 89 ? -18.105 1.238 12.249 1.00 97.75 89 TRP A O 1
ATOM 733 N N . PHE A 1 90 ? -16.507 -0.330 12.085 1.00 97.81 90 PHE A N 1
ATOM 734 C CA . PHE A 1 90 ? -16.765 -0.932 13.388 1.00 97.81 90 PHE A CA 1
ATOM 735 C C . PHE A 1 90 ? -16.162 -0.091 14.509 1.00 97.81 90 PHE A C 1
ATOM 737 O O . PHE A 1 90 ? -14.986 0.272 14.477 1.00 97.81 90 PHE A O 1
ATOM 744 N N . THR A 1 91 ? -16.956 0.210 15.530 1.00 97.75 91 THR A N 1
ATOM 745 C CA . THR A 1 91 ? -16.460 0.919 16.710 1.00 97.75 91 THR A CA 1
ATOM 746 C C . THR A 1 91 ? -15.855 -0.083 17.682 1.00 97.75 91 THR A C 1
ATOM 748 O O . THR A 1 91 ? -16.560 -0.906 18.262 1.00 97.75 91 THR A O 1
ATOM 751 N N . LEU A 1 92 ? -14.544 0.005 17.890 1.00 97.50 92 LEU A N 1
ATOM 752 C CA . LEU A 1 92 ? -13.838 -0.786 18.887 1.00 97.50 92 LEU A CA 1
ATOM 753 C C . LEU A 1 92 ? -14.327 -0.420 20.291 1.00 97.50 92 LEU A C 1
ATOM 755 O O . LEU A 1 92 ? -14.575 0.744 20.599 1.00 97.50 92 LEU A O 1
ATOM 759 N N . SER A 1 93 ? -14.355 -1.393 21.201 1.00 95.81 93 SER A N 1
ATOM 760 C CA . SER A 1 93 ? -14.667 -1.140 22.615 1.00 95.81 93 SER A CA 1
ATOM 761 C C . SER A 1 93 ? -13.528 -0.439 23.378 1.00 95.81 93 SER A C 1
ATOM 763 O O . SER A 1 93 ? -13.662 -0.144 24.567 1.00 95.81 93 SER A O 1
ATOM 765 N N . LYS A 1 94 ? -12.377 -0.229 22.728 1.00 95.31 94 LYS A N 1
ATOM 766 C CA . LYS A 1 94 ? -11.138 0.302 23.307 1.00 95.31 94 LYS A CA 1
ATOM 767 C C . LYS A 1 94 ? -10.835 1.693 22.755 1.00 95.31 94 LYS A C 1
ATOM 769 O O . LYS A 1 94 ? -11.087 1.981 21.586 1.00 95.31 94 LYS A O 1
ATOM 774 N N . THR A 1 95 ? -10.283 2.545 23.612 1.00 94.44 95 THR A N 1
ATOM 775 C CA . THR A 1 95 ? -9.643 3.804 23.206 1.00 94.44 95 THR A CA 1
ATOM 776 C C . THR A 1 95 ? -8.192 3.559 22.797 1.00 94.44 95 THR A C 1
ATOM 778 O O . THR A 1 95 ? -7.611 2.530 23.155 1.00 94.44 95 THR A O 1
ATOM 781 N N . GLN A 1 96 ? -7.560 4.525 22.128 1.00 90.19 96 GLN A N 1
ATOM 782 C CA . GLN A 1 96 ? -6.111 4.464 21.864 1.00 90.19 96 GLN A CA 1
ATOM 783 C C . GLN A 1 96 ? -5.308 4.307 23.167 1.00 90.19 96 GLN A C 1
ATOM 785 O O . GLN A 1 96 ? -4.363 3.520 23.253 1.00 90.19 96 GLN A O 1
ATOM 790 N N . LYS A 1 97 ? -5.744 5.007 24.224 1.00 89.31 97 LYS A N 1
ATOM 791 C CA . LYS A 1 97 ? -5.143 4.935 25.559 1.00 89.31 97 LYS A CA 1
ATOM 792 C C . LYS A 1 97 ? -5.240 3.530 26.156 1.00 89.31 97 LYS A C 1
ATOM 794 O O . LYS A 1 97 ? -4.272 3.061 26.750 1.00 89.31 97 LYS A O 1
ATOM 799 N N . ASP A 1 98 ? -6.376 2.850 26.005 1.00 92.44 98 ASP A N 1
ATOM 800 C CA . ASP A 1 98 ? -6.564 1.483 26.515 1.00 92.44 98 ASP A CA 1
ATOM 801 C C . ASP A 1 98 ? -5.581 0.508 25.849 1.00 92.44 98 ASP A C 1
ATOM 803 O O . ASP A 1 98 ? -4.957 -0.309 26.526 1.00 92.44 98 ASP A O 1
ATOM 807 N N . ILE A 1 99 ? -5.378 0.636 24.536 1.00 90.94 99 ILE A N 1
ATOM 808 C CA . ILE A 1 99 ? -4.460 -0.222 23.773 1.00 90.94 99 ILE A CA 1
ATOM 809 C C . ILE A 1 99 ? -3.005 0.018 24.187 1.00 90.94 99 ILE A C 1
ATOM 811 O O . ILE A 1 99 ? -2.248 -0.936 24.375 1.00 90.94 99 ILE A O 1
ATOM 815 N N . LEU A 1 100 ? -2.611 1.275 24.416 1.00 87.19 100 LEU A N 1
ATOM 816 C CA . LEU A 1 100 ? -1.270 1.596 24.919 1.00 87.19 100 LEU A CA 1
ATOM 817 C C . LEU A 1 100 ? -0.994 0.976 26.302 1.00 87.19 100 LEU A C 1
ATOM 819 O O . LEU A 1 100 ? 0.141 0.578 26.580 1.00 87.19 100 LEU A O 1
ATOM 823 N N . HIS A 1 101 ? -2.018 0.834 27.152 1.00 85.31 101 HIS A N 1
ATOM 824 C CA . HIS A 1 101 ? -1.892 0.084 28.406 1.00 85.31 101 HIS A CA 1
ATOM 825 C C . HIS A 1 101 ? -1.750 -1.422 28.172 1.00 85.31 101 HIS A C 1
ATOM 827 O O . HIS A 1 101 ? -0.916 -2.048 28.823 1.00 85.31 101 HIS A O 1
ATOM 833 N N . MET A 1 102 ? -2.512 -1.997 27.233 1.00 85.25 102 MET A N 1
ATOM 834 C CA . MET A 1 102 ? -2.456 -3.432 26.919 1.00 85.25 102 MET A CA 1
ATOM 835 C C . MET A 1 102 ? -1.057 -3.888 26.480 1.00 85.25 102 MET A C 1
ATOM 837 O O . MET A 1 102 ? -0.639 -4.991 26.818 1.00 85.25 102 MET A O 1
ATOM 841 N N . ILE A 1 103 ? -0.302 -3.037 25.780 1.00 84.62 103 ILE A N 1
ATOM 842 C CA . ILE A 1 103 ? 1.069 -3.355 25.342 1.00 84.62 103 ILE A CA 1
ATOM 843 C C . ILE A 1 103 ? 2.150 -3.074 26.405 1.00 84.62 103 ILE A C 1
ATOM 845 O O . ILE A 1 103 ? 3.342 -3.175 26.111 1.00 84.62 103 ILE A O 1
ATOM 849 N N . GLY A 1 104 ? 1.765 -2.722 27.639 1.00 67.19 104 GLY A N 1
ATOM 850 C CA . GLY A 1 104 ? 2.687 -2.587 28.773 1.00 67.19 104 GLY A CA 1
ATOM 851 C C . GLY A 1 104 ? 3.576 -1.339 28.745 1.00 67.19 104 GLY A C 1
ATOM 852 O O . GLY A 1 104 ? 4.601 -1.298 29.425 1.00 67.19 104 GLY A O 1
ATOM 853 N N . LYS A 1 105 ? 3.212 -0.297 27.984 1.00 60.25 105 LYS A N 1
ATOM 854 C CA . LYS A 1 105 ? 4.015 0.934 27.840 1.00 60.25 105 LYS A CA 1
ATOM 855 C C . LYS A 1 105 ? 3.701 2.046 28.847 1.00 60.25 105 LYS A C 1
ATOM 857 O O . LYS A 1 105 ? 4.018 3.209 28.608 1.00 60.25 105 LYS A O 1
ATOM 862 N N . SER A 1 106 ? 3.178 1.701 30.021 1.00 49.66 106 SER A N 1
ATOM 863 C CA . SER A 1 106 ? 3.117 2.635 31.152 1.00 49.66 106 SER A CA 1
ATOM 864 C C . SER A 1 106 ? 4.472 2.675 31.874 1.00 49.66 106 SER A C 1
ATOM 866 O O . SER A 1 106 ? 4.658 2.055 32.918 1.00 49.66 106 SER A O 1
ATOM 868 N N . ARG A 1 107 ? 5.474 3.374 31.320 1.00 46.16 107 ARG A N 1
ATOM 869 C CA . ARG A 1 107 ? 6.674 3.728 32.104 1.00 46.16 107 ARG A CA 1
ATOM 870 C C . ARG A 1 107 ? 6.383 5.028 32.861 1.00 46.16 107 ARG A C 1
ATOM 872 O O . ARG A 1 107 ? 6.236 6.080 32.249 1.00 46.16 107 ARG A O 1
ATOM 879 N N . ARG A 1 108 ? 6.319 4.953 34.198 1.00 45.84 108 ARG A N 1
ATOM 880 C CA . ARG A 1 108 ? 6.142 6.099 35.124 1.00 45.84 108 ARG A CA 1
ATOM 881 C C . ARG A 1 108 ? 4.888 6.953 34.862 1.00 45.84 108 ARG A C 1
ATOM 883 O O . ARG A 1 108 ? 4.969 8.177 34.843 1.00 45.84 108 ARG A O 1
ATOM 890 N N . GLY A 1 109 ? 3.735 6.327 34.619 1.00 50.72 109 GLY A N 1
ATOM 891 C CA . GLY A 1 109 ? 2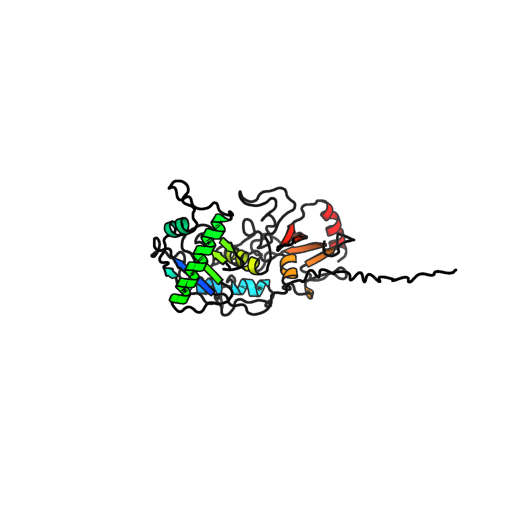.450 7.038 34.512 1.00 50.72 109 GLY A CA 1
ATOM 892 C C . GLY A 1 109 ? 2.303 7.982 33.306 1.00 50.72 109 GLY A C 1
ATOM 893 O O . GLY A 1 109 ? 1.259 8.615 33.166 1.00 50.72 109 GLY A O 1
ATOM 894 N N . ARG A 1 110 ? 3.305 8.066 32.416 1.00 51.59 110 ARG A N 1
ATOM 895 C CA . ARG A 1 110 ? 3.219 8.777 31.134 1.00 51.59 110 ARG A CA 1
ATOM 896 C C . ARG A 1 110 ? 3.044 7.773 30.005 1.00 51.59 110 ARG A C 1
ATOM 898 O O . ARG A 1 110 ? 3.893 6.916 29.774 1.00 51.59 110 ARG A O 1
ATOM 905 N N . ILE A 1 111 ? 1.928 7.903 29.303 1.00 57.66 111 ILE A N 1
ATOM 906 C CA . ILE A 1 111 ? 1.626 7.136 28.101 1.00 57.66 111 ILE A CA 1
ATOM 907 C C . ILE A 1 111 ? 2.206 7.921 26.930 1.00 57.66 111 ILE A C 1
ATOM 909 O O . ILE A 1 111 ? 1.599 8.885 26.472 1.00 57.66 111 ILE A O 1
ATOM 913 N N . ASN A 1 112 ? 3.398 7.538 26.481 1.00 59.94 112 ASN A N 1
ATOM 914 C CA . ASN A 1 112 ? 3.964 8.094 25.257 1.00 59.94 112 ASN A CA 1
ATOM 915 C C . ASN A 1 112 ? 3.566 7.194 24.080 1.00 59.94 112 ASN A C 1
ATOM 917 O O . ASN A 1 112 ? 3.720 5.970 24.194 1.00 59.94 112 ASN A O 1
ATOM 921 N N . PRO A 1 113 ? 3.092 7.759 22.955 1.00 65.81 113 PRO A N 1
ATOM 922 C CA . PRO A 1 113 ? 2.909 6.978 21.741 1.00 65.81 113 PRO A CA 1
ATOM 923 C C . PRO A 1 113 ? 4.243 6.314 21.355 1.00 65.81 113 PRO A C 1
ATOM 925 O O . PRO A 1 113 ? 5.314 6.890 21.586 1.00 65.81 113 PRO A O 1
ATOM 928 N N . PRO A 1 114 ? 4.221 5.072 20.843 1.00 70.88 114 PRO A N 1
ATOM 929 C CA . PRO A 1 114 ? 5.442 4.398 20.436 1.00 70.88 114 PRO A CA 1
ATOM 930 C C . PRO A 1 114 ? 6.116 5.176 19.303 1.00 70.88 114 PRO A C 1
ATOM 932 O O . PRO A 1 114 ? 5.447 5.716 18.426 1.00 70.88 114 PRO A O 1
ATOM 935 N N . LEU A 1 115 ? 7.450 5.217 19.325 1.00 73.38 115 LEU A N 1
ATOM 936 C CA . LEU A 1 115 ? 8.225 5.772 18.222 1.00 73.38 115 LEU A CA 1
ATOM 937 C C . LEU A 1 115 ? 7.909 4.977 16.949 1.00 73.38 115 LEU A C 1
ATOM 939 O O . LEU A 1 115 ? 7.964 3.744 16.981 1.00 73.38 115 LEU A O 1
ATOM 943 N N . LEU A 1 116 ? 7.577 5.672 15.863 1.00 71.12 116 LEU A N 1
ATOM 944 C CA . LEU A 1 116 ? 7.290 5.048 14.574 1.00 71.12 116 LEU A CA 1
ATOM 945 C C . LEU A 1 116 ? 8.493 4.214 14.106 1.00 71.12 116 LEU A C 1
ATOM 947 O O . LEU A 1 116 ? 9.637 4.625 14.289 1.00 71.12 116 LEU A O 1
ATOM 951 N N . GLY A 1 117 ? 8.234 3.024 13.566 1.00 67.75 117 GLY A N 1
ATOM 952 C CA . GLY A 1 117 ? 9.278 2.092 13.127 1.00 67.75 117 GLY A CA 1
ATOM 953 C C . GLY A 1 117 ? 9.951 1.297 14.253 1.00 67.75 117 GLY A C 1
ATOM 954 O O . GLY A 1 117 ? 10.809 0.468 13.983 1.00 67.75 117 GLY A O 1
ATOM 955 N N . SER A 1 118 ? 9.567 1.497 15.519 1.00 74.06 118 SER A N 1
ATOM 956 C CA . SER A 1 118 ? 10.032 0.640 16.622 1.00 74.06 118 SER A CA 1
ATOM 957 C C . SER A 1 118 ? 9.182 -0.625 16.760 1.00 74.06 118 SER A C 1
ATOM 959 O O . SER A 1 118 ? 7.973 -0.572 16.521 1.00 74.06 118 SER A O 1
ATOM 961 N N . ASP A 1 119 ? 9.743 -1.714 17.298 1.00 76.75 119 ASP A N 1
ATOM 962 C CA . ASP A 1 119 ? 9.009 -2.960 17.616 1.00 76.75 119 ASP A CA 1
ATOM 963 C C . ASP A 1 119 ? 7.716 -2.708 18.395 1.00 76.75 119 ASP A C 1
ATOM 965 O O . ASP A 1 119 ? 6.685 -3.350 18.215 1.00 76.75 119 ASP A O 1
ATOM 969 N N . SER A 1 120 ? 7.754 -1.723 19.286 1.00 75.69 120 SER A N 1
ATOM 970 C CA . SER A 1 120 ? 6.594 -1.353 20.083 1.00 75.69 120 SER A CA 1
ATOM 971 C C . SER A 1 120 ? 5.479 -0.660 19.302 1.00 75.69 120 SER A C 1
ATOM 973 O O . SER A 1 120 ? 4.329 -0.732 19.727 1.00 75.69 120 SER A O 1
ATOM 975 N N . SER A 1 121 ? 5.812 0.023 18.203 1.00 81.44 121 SER A N 1
ATOM 976 C CA . SER A 1 121 ? 4.815 0.579 17.287 1.00 81.44 121 SER A CA 1
ATOM 977 C C . SER A 1 121 ? 4.163 -0.531 16.474 1.00 81.44 121 SER A C 1
ATOM 979 O O . SER A 1 121 ? 2.941 -0.573 16.412 1.00 81.44 121 SER A O 1
ATOM 981 N N . PHE A 1 122 ? 4.940 -1.507 15.995 1.00 84.56 122 PHE A N 1
ATOM 982 C CA . PHE A 1 122 ? 4.395 -2.696 15.336 1.00 84.56 122 PHE A CA 1
ATOM 983 C C . PHE A 1 122 ? 3.445 -3.465 16.258 1.00 84.56 122 PHE A C 1
ATOM 985 O O . PHE A 1 122 ? 2.286 -3.653 15.907 1.00 84.56 122 PHE A O 1
ATOM 992 N N . ARG A 1 123 ? 3.850 -3.744 17.505 1.00 87.69 123 ARG A N 1
ATOM 993 C CA . ARG A 1 123 ? 2.964 -4.378 18.501 1.00 87.69 123 ARG A CA 1
ATOM 994 C C . ARG A 1 123 ? 1.680 -3.591 18.772 1.00 87.69 123 ARG A C 1
ATOM 996 O O . ARG A 1 123 ? 0.643 -4.192 19.034 1.00 87.69 123 ARG A O 1
ATOM 1003 N N . TYR A 1 124 ? 1.744 -2.259 18.766 1.00 90.25 124 TYR A N 1
ATOM 1004 C CA . TYR A 1 124 ? 0.556 -1.415 18.914 1.00 90.25 124 TYR A CA 1
ATOM 1005 C C . TYR A 1 124 ? -0.417 -1.625 17.746 1.00 90.25 124 TYR A C 1
ATOM 1007 O O . TYR A 1 124 ? -1.608 -1.837 17.972 1.00 90.25 124 TYR A O 1
ATOM 1015 N N . PHE A 1 125 ? 0.093 -1.627 16.512 1.00 92.44 125 PHE A N 1
ATOM 1016 C CA . PHE A 1 125 ? -0.709 -1.863 15.313 1.00 92.44 125 PHE A CA 1
ATOM 1017 C C . PHE A 1 125 ? -1.231 -3.300 15.221 1.00 92.44 125 PHE A C 1
ATOM 1019 O O . PHE A 1 125 ? -2.384 -3.484 14.839 1.00 92.44 125 PHE A O 1
ATOM 1026 N N . ASP A 1 126 ? -0.459 -4.299 15.649 1.00 92.38 126 ASP A N 1
ATOM 1027 C CA . ASP A 1 126 ? -0.892 -5.701 15.669 1.00 92.38 126 ASP A CA 1
ATOM 1028 C C . ASP A 1 126 ? -2.122 -5.900 16.558 1.00 92.38 126 ASP A C 1
ATOM 1030 O O . ASP A 1 126 ? -3.098 -6.523 16.141 1.00 92.38 126 ASP A O 1
ATOM 1034 N N . VAL A 1 127 ? -2.115 -5.308 17.761 1.00 93.38 127 VAL A N 1
ATOM 1035 C CA . VAL A 1 127 ? -3.267 -5.362 18.676 1.00 93.38 127 VAL A CA 1
ATOM 1036 C C . VAL A 1 127 ? -4.490 -4.687 18.057 1.00 93.38 127 VAL A C 1
ATOM 1038 O O . VAL A 1 127 ? -5.604 -5.185 18.203 1.00 93.38 127 VAL A O 1
ATOM 1041 N N . ILE A 1 128 ? -4.306 -3.571 17.349 1.00 95.44 128 ILE A N 1
ATOM 1042 C CA . ILE A 1 128 ? -5.408 -2.890 16.658 1.00 95.44 128 ILE A CA 1
ATOM 1043 C C . ILE A 1 128 ? -5.999 -3.778 15.560 1.00 95.44 128 ILE A C 1
ATOM 1045 O O . ILE A 1 128 ? -7.220 -3.928 15.511 1.00 95.44 128 ILE A O 1
ATOM 1049 N N . LYS A 1 129 ? -5.155 -4.381 14.712 1.00 96.62 129 LYS A N 1
ATOM 1050 C CA . LYS A 1 129 ? -5.593 -5.298 13.649 1.00 96.62 129 LYS A CA 1
ATOM 1051 C C . LYS A 1 129 ? -6.382 -6.474 14.239 1.00 96.62 129 LYS A C 1
ATOM 1053 O O . LYS A 1 129 ? -7.505 -6.726 13.811 1.00 96.62 129 LYS A O 1
ATOM 1058 N N . ASP A 1 130 ? -5.859 -7.113 15.289 1.00 96.00 130 ASP A N 1
ATOM 1059 C CA . ASP A 1 130 ? -6.526 -8.233 15.971 1.00 96.00 130 ASP A CA 1
ATOM 1060 C C . ASP A 1 130 ? -7.910 -7.825 16.529 1.00 96.00 130 ASP A C 1
ATOM 1062 O O . ASP A 1 130 ? -8.899 -8.537 16.335 1.00 96.00 130 ASP A O 1
ATOM 1066 N N . LEU A 1 131 ? -8.014 -6.653 17.173 1.00 96.88 131 LEU A N 1
ATOM 1067 C CA . LEU A 1 131 ? -9.288 -6.128 17.688 1.00 96.88 131 LEU A CA 1
ATOM 1068 C C . LEU A 1 131 ? -10.290 -5.826 16.566 1.00 96.88 131 LEU A C 1
ATOM 1070 O O . LEU A 1 131 ? -11.477 -6.120 16.702 1.00 96.88 131 LEU A O 1
ATOM 1074 N N . CYS A 1 132 ? -9.816 -5.269 15.455 1.00 97.31 132 CYS A N 1
ATOM 1075 C CA . CYS A 1 132 ? -10.628 -5.006 14.273 1.00 97.31 132 CYS A CA 1
ATOM 1076 C C . CYS A 1 132 ? -11.198 -6.273 13.654 1.00 97.31 132 CYS A C 1
ATOM 1078 O O . CYS A 1 132 ? -12.371 -6.307 13.285 1.00 97.31 132 CYS A O 1
ATOM 1080 N N . PHE A 1 133 ? -10.389 -7.327 13.561 1.00 97.00 133 PHE A N 1
ATOM 1081 C CA . PHE A 1 133 ? -10.831 -8.601 13.003 1.00 97.00 133 PHE A CA 1
ATOM 1082 C C . PHE A 1 133 ? -11.886 -9.243 13.892 1.00 97.00 133 PHE A C 1
ATOM 1084 O O . PHE A 1 133 ? -12.923 -9.679 13.394 1.00 97.00 133 PHE A O 1
ATOM 1091 N N . ALA A 1 134 ? -11.653 -9.241 15.207 1.00 97.00 134 ALA A N 1
ATOM 1092 C CA . ALA A 1 134 ? -12.611 -9.753 16.175 1.00 97.00 134 ALA A CA 1
ATOM 1093 C C . ALA A 1 134 ? -13.949 -9.000 16.100 1.00 97.00 134 ALA A C 1
ATOM 1095 O O . ALA A 1 134 ? -15.004 -9.634 16.063 1.00 97.00 134 ALA A O 1
ATOM 1096 N N . GLU A 1 135 ? -13.922 -7.665 16.022 1.00 97.81 135 GLU A N 1
ATOM 1097 C CA . GLU A 1 135 ? -15.154 -6.879 15.929 1.00 97.81 135 GLU A CA 1
ATOM 1098 C C . GLU A 1 135 ? -15.860 -7.087 14.580 1.00 97.81 135 GLU A C 1
ATOM 1100 O O . GLU A 1 135 ? -17.078 -7.244 14.553 1.00 97.81 135 GLU A O 1
ATOM 1105 N N . ALA A 1 136 ? -15.126 -7.184 13.468 1.00 97.75 136 ALA A N 1
ATOM 1106 C CA . ALA A 1 136 ? -15.715 -7.461 12.159 1.00 97.75 136 ALA A CA 1
ATOM 1107 C C . ALA A 1 136 ? -16.435 -8.821 12.120 1.00 97.75 136 ALA A C 1
ATOM 1109 O O . ALA A 1 136 ? -17.582 -8.895 11.670 1.00 97.75 136 ALA A O 1
ATOM 1110 N N . VAL A 1 137 ? -15.797 -9.879 12.636 1.00 97.38 137 VAL A N 1
ATOM 1111 C CA . VAL A 1 137 ? -16.379 -11.232 12.716 1.00 97.38 137 VAL A CA 1
ATOM 1112 C C . VAL A 1 137 ? -17.589 -11.257 13.644 1.00 97.38 137 VAL A C 1
ATOM 1114 O O . VAL A 1 137 ? -18.625 -11.817 13.293 1.00 97.38 137 VAL A O 1
ATOM 1117 N N . LYS A 1 138 ? -17.504 -10.597 14.804 1.00 97.38 138 LYS A N 1
ATOM 1118 C CA . LYS A 1 138 ? -18.628 -10.460 15.741 1.00 97.38 138 LYS A CA 1
ATOM 1119 C C . LYS A 1 138 ? -19.839 -9.768 15.105 1.00 97.38 138 LYS A C 1
ATOM 1121 O O . LYS A 1 138 ? -20.970 -10.100 15.441 1.00 97.38 138 LYS A O 1
ATOM 1126 N N . ASN A 1 139 ? -19.608 -8.846 14.171 1.00 97.19 139 ASN A N 1
ATOM 1127 C CA . ASN A 1 139 ? -20.653 -8.181 13.388 1.00 97.19 139 ASN A CA 1
ATOM 1128 C C . ASN A 1 139 ? -21.047 -8.958 12.110 1.00 97.19 139 ASN A C 1
ATOM 1130 O O . ASN A 1 139 ? -21.689 -8.399 11.224 1.00 97.19 139 ASN A O 1
ATOM 1134 N N . GLY A 1 140 ? -20.675 -10.238 12.000 1.00 96.69 140 GLY A N 1
ATOM 1135 C CA . GLY A 1 140 ? -21.104 -11.134 10.922 1.00 96.69 140 GLY A CA 1
ATOM 1136 C C . GLY A 1 140 ? -20.293 -11.036 9.628 1.00 96.69 140 GLY A C 1
ATOM 1137 O O . GLY A 1 140 ? -20.709 -11.586 8.610 1.00 96.69 140 GLY A O 1
ATOM 1138 N N . SER A 1 141 ? -19.145 -10.353 9.635 1.00 96.88 141 SER A N 1
ATOM 1139 C CA . SER A 1 141 ? -18.290 -10.260 8.445 1.00 96.88 141 SER A CA 1
ATOM 1140 C C . SER A 1 141 ? -17.549 -11.575 8.205 1.00 96.88 141 SER A C 1
ATOM 1142 O O . SER A 1 141 ? -16.853 -12.068 9.093 1.00 96.88 141 SER A O 1
ATOM 1144 N N . SER A 1 142 ? -17.632 -12.103 6.983 1.00 94.88 142 SER A N 1
ATOM 1145 C CA . SER A 1 142 ? -16.726 -13.155 6.513 1.00 94.88 142 SER A CA 1
ATOM 1146 C C . SER A 1 142 ? -15.453 -12.511 5.973 1.00 94.88 142 SER A C 1
ATOM 1148 O O . SER A 1 142 ? -15.516 -11.620 5.120 1.00 94.88 142 SER A O 1
ATOM 1150 N N . LEU A 1 143 ? -14.304 -12.924 6.508 1.00 96.25 143 LEU A N 1
ATOM 1151 C CA . LEU A 1 143 ? -13.011 -12.329 6.188 1.00 96.25 143 LEU A CA 1
ATOM 1152 C C . LEU A 1 143 ? -12.182 -13.270 5.312 1.00 96.25 143 LEU A C 1
ATOM 1154 O O . LEU A 1 143 ? -12.027 -14.452 5.619 1.00 96.25 143 LEU A O 1
ATOM 1158 N N . HIS A 1 144 ? -11.592 -12.721 4.256 1.00 96.25 144 HIS A N 1
ATOM 1159 C CA . HIS A 1 144 ? -10.603 -13.395 3.430 1.00 96.25 144 HIS A CA 1
ATOM 1160 C C . HIS A 1 144 ? -9.292 -13.617 4.194 1.00 96.25 144 HIS A C 1
ATOM 1162 O O . HIS A 1 144 ? -9.051 -13.101 5.296 1.00 96.25 144 HIS A O 1
ATOM 1168 N N . ARG A 1 145 ? -8.408 -14.409 3.579 1.00 93.50 145 ARG A N 1
ATOM 1169 C CA . ARG A 1 145 ? -7.069 -14.664 4.109 1.00 93.50 145 ARG A CA 1
ATOM 1170 C C . ARG A 1 145 ? -6.290 -13.356 4.258 1.00 93.50 145 ARG A C 1
ATOM 1172 O O . ARG A 1 145 ? -5.806 -13.084 5.358 1.00 93.50 145 ARG A O 1
ATOM 1179 N N . GLN A 1 146 ? -6.222 -12.563 3.192 1.00 95.25 146 GLN A N 1
ATOM 1180 C CA . GLN A 1 146 ? -5.553 -11.265 3.187 1.00 95.25 146 GLN A CA 1
ATOM 1181 C C . GLN A 1 146 ? -6.470 -10.163 3.709 1.00 95.25 146 GLN A C 1
ATOM 1183 O O . GLN A 1 146 ? -7.683 -10.184 3.480 1.00 95.25 146 GLN A O 1
ATOM 1188 N N . LYS A 1 147 ? -5.893 -9.214 4.451 1.00 97.44 147 LYS A N 1
ATOM 1189 C CA . LYS A 1 147 ? -6.653 -8.198 5.186 1.00 97.44 147 LYS A CA 1
ATOM 1190 C C . LYS A 1 147 ? -5.972 -6.835 5.119 1.00 97.44 147 LYS A C 1
ATOM 1192 O O . LYS A 1 147 ? -4.748 -6.740 5.201 1.00 97.44 147 LYS A O 1
ATOM 1197 N N . ILE A 1 148 ? -6.788 -5.791 5.015 1.00 98.38 148 ILE A N 1
ATOM 1198 C CA . ILE A 1 148 ? -6.394 -4.386 5.157 1.00 98.38 148 ILE A CA 1
ATOM 1199 C C . ILE A 1 148 ? -7.243 -3.789 6.273 1.00 98.38 148 ILE A C 1
ATOM 1201 O O . ILE A 1 148 ? -8.468 -3.836 6.224 1.00 98.38 148 ILE A O 1
ATOM 1205 N N . THR A 1 149 ? -6.602 -3.202 7.272 1.00 98.31 149 THR A N 1
ATOM 1206 C CA . THR A 1 149 ? -7.268 -2.479 8.355 1.00 98.31 149 THR A CA 1
ATOM 1207 C C . THR A 1 149 ? -7.111 -0.984 8.126 1.00 98.31 149 THR A C 1
ATOM 1209 O O . THR A 1 149 ? -5.991 -0.496 8.027 1.00 98.31 149 THR A O 1
ATOM 1212 N N . ILE A 1 150 ? -8.203 -0.228 8.076 1.00 98.25 150 ILE A N 1
ATOM 1213 C CA . ILE A 1 150 ? -8.147 1.237 8.036 1.00 98.25 150 ILE A CA 1
ATOM 1214 C C . ILE A 1 150 ? -8.707 1.764 9.347 1.00 98.25 150 ILE A C 1
ATOM 1216 O O . ILE A 1 150 ? -9.851 1.474 9.700 1.00 98.25 150 ILE A O 1
ATOM 1220 N N . ILE A 1 151 ? -7.903 2.542 10.066 1.00 97.44 151 ILE A N 1
ATOM 1221 C CA . ILE A 1 151 ? -8.308 3.142 11.337 1.00 97.44 151 ILE A CA 1
ATOM 1222 C C . ILE A 1 151 ? -8.482 4.651 11.237 1.00 97.44 151 ILE A C 1
ATOM 1224 O O . ILE A 1 151 ? -7.952 5.306 10.341 1.00 97.44 151 ILE A O 1
ATOM 1228 N N . ASN A 1 152 ? -9.221 5.219 12.186 1.00 96.56 152 ASN A N 1
ATOM 1229 C CA . ASN A 1 152 ? -9.562 6.638 12.191 1.00 96.56 152 ASN A CA 1
ATOM 1230 C C . ASN A 1 152 ? -8.597 7.541 12.981 1.00 96.56 152 ASN A C 1
ATOM 1232 O O . ASN A 1 152 ? -8.925 8.695 13.241 1.00 96.56 152 ASN A O 1
ATOM 1236 N N . ALA A 1 153 ? -7.407 7.058 13.346 1.00 93.31 153 ALA A N 1
ATOM 1237 C CA . ALA A 1 153 ? -6.382 7.881 13.990 1.00 93.31 153 ALA A CA 1
ATOM 1238 C C . ALA A 1 153 ? -4.960 7.423 13.648 1.00 93.31 153 ALA A C 1
ATOM 1240 O O . ALA A 1 153 ? -4.730 6.251 13.358 1.00 93.31 153 ALA A O 1
ATOM 1241 N N . GLY A 1 154 ? -4.006 8.354 13.725 1.00 89.19 154 GLY A N 1
ATOM 1242 C CA . GLY A 1 154 ? -2.577 8.099 13.529 1.00 89.19 154 GLY A CA 1
ATOM 1243 C C . GLY A 1 154 ? -2.038 8.519 12.160 1.00 89.19 154 GLY A C 1
ATOM 1244 O O . GLY A 1 154 ? -2.758 9.049 11.309 1.00 89.19 154 GLY A O 1
ATOM 1245 N N . THR A 1 155 ? -0.748 8.267 11.946 1.00 89.88 155 THR A N 1
ATOM 1246 C CA . THR A 1 155 ? 0.029 8.755 10.788 1.00 89.88 155 THR A CA 1
ATOM 1247 C C . THR A 1 155 ? 0.969 7.680 10.221 1.00 89.88 155 THR A C 1
ATOM 1249 O O . THR A 1 155 ? 2.096 7.979 9.838 1.00 89.88 155 THR A O 1
ATOM 1252 N N . ALA A 1 156 ? 0.556 6.415 10.269 1.00 90.56 156 ALA A N 1
ATOM 1253 C CA . ALA A 1 156 ? 1.370 5.257 9.936 1.00 90.56 156 ALA A CA 1
ATOM 1254 C C . ALA A 1 156 ? 0.682 4.354 8.907 1.00 90.56 156 ALA A C 1
ATOM 1256 O O . ALA A 1 156 ? -0.543 4.276 8.823 1.00 90.56 156 ALA A O 1
ATOM 1257 N N . ALA A 1 157 ? 1.502 3.661 8.136 1.00 93.88 157 ALA A N 1
ATOM 1258 C CA . ALA A 1 157 ? 1.107 2.561 7.286 1.00 93.88 157 ALA A CA 1
ATOM 1259 C C . ALA A 1 157 ? 2.091 1.432 7.572 1.00 93.88 157 ALA A C 1
ATOM 1261 O O . ALA A 1 157 ? 3.281 1.700 7.737 1.00 93.88 157 ALA A O 1
ATOM 1262 N N . VAL A 1 158 ? 1.574 0.225 7.794 1.00 93.56 158 VAL A N 1
ATOM 1263 C CA . VAL A 1 158 ? 2.410 -0.926 8.143 1.00 93.56 158 VAL A CA 1
ATOM 1264 C C . VAL A 1 158 ? 1.830 -2.230 7.618 1.00 93.56 158 VAL A C 1
ATOM 1266 O O . VAL A 1 158 ? 0.668 -2.573 7.872 1.00 93.56 158 VAL A O 1
ATOM 1269 N N . PHE A 1 159 ? 2.691 -3.022 7.005 1.00 93.56 159 PHE A N 1
ATOM 1270 C CA . PHE A 1 159 ? 2.463 -4.424 6.719 1.00 93.56 159 PHE A CA 1
ATOM 1271 C C . PHE A 1 159 ? 3.045 -5.326 7.812 1.00 93.56 159 PHE A C 1
ATOM 1273 O O . PHE A 1 159 ? 4.147 -5.113 8.317 1.00 93.56 159 PHE A O 1
ATOM 1280 N N . ASP A 1 160 ? 2.315 -6.387 8.145 1.00 88.44 160 ASP A N 1
ATOM 1281 C CA . ASP A 1 160 ? 2.856 -7.528 8.872 1.00 88.44 160 ASP A CA 1
ATOM 1282 C C . ASP A 1 160 ? 2.345 -8.844 8.265 1.00 88.44 160 ASP A C 1
ATOM 1284 O O . ASP A 1 160 ? 1.251 -8.927 7.705 1.00 88.44 160 ASP A O 1
ATOM 1288 N N . LYS A 1 161 ? 3.138 -9.912 8.396 1.00 86.25 161 LYS A N 1
ATOM 1289 C CA . LYS A 1 161 ? 2.845 -11.206 7.757 1.00 86.25 161 LYS A CA 1
ATOM 1290 C C . LYS A 1 161 ? 1.603 -11.911 8.316 1.00 86.25 161 LYS A C 1
ATOM 1292 O O . LYS A 1 161 ? 1.050 -12.770 7.633 1.00 86.25 161 LYS A O 1
ATOM 1297 N N . LYS A 1 162 ? 1.204 -11.623 9.558 1.00 87.19 162 LYS A N 1
ATOM 1298 C CA . LYS A 1 162 ? 0.115 -12.326 10.255 1.00 87.19 162 LYS A CA 1
ATOM 1299 C C . LYS A 1 162 ? -1.229 -11.649 9.985 1.00 87.19 162 LYS A C 1
ATOM 1301 O O . LYS A 1 162 ? -2.215 -12.325 9.692 1.00 87.19 162 LYS A O 1
ATOM 1306 N N . ASN A 1 163 ? -1.252 -10.327 10.084 1.00 88.88 163 ASN A N 1
ATOM 1307 C CA . ASN A 1 163 ? -2.446 -9.503 10.118 1.00 88.88 163 ASN A CA 1
ATOM 1308 C C . ASN A 1 163 ? -2.560 -8.567 8.899 1.00 88.88 163 ASN A C 1
ATOM 1310 O O . ASN A 1 163 ? -3.547 -7.848 8.775 1.00 88.88 163 ASN A O 1
ATOM 1314 N N . GLY A 1 164 ? -1.620 -8.606 7.954 1.00 95.00 164 GLY A N 1
ATOM 1315 C CA . GLY A 1 164 ? -1.722 -7.883 6.688 1.00 95.00 164 GLY A CA 1
ATOM 1316 C C . GLY A 1 164 ? -1.435 -6.392 6.840 1.00 95.00 164 GLY A C 1
ATOM 1317 O O . GLY A 1 164 ? -0.523 -5.991 7.562 1.00 95.00 164 GLY A O 1
ATOM 1318 N N . VAL A 1 165 ? -2.193 -5.551 6.144 1.00 97.75 165 VAL A N 1
ATOM 1319 C CA . VAL A 1 165 ? -1.930 -4.105 6.058 1.00 97.75 165 VAL A CA 1
ATOM 1320 C C . VAL A 1 165 ? -2.728 -3.340 7.114 1.00 97.75 165 VAL A C 1
ATOM 1322 O O . VAL A 1 165 ? -3.877 -3.676 7.397 1.00 97.75 165 VAL A O 1
ATOM 1325 N N . LEU A 1 166 ? -2.151 -2.282 7.686 1.00 97.62 166 LEU A N 1
ATOM 1326 C CA . LEU A 1 166 ? -2.893 -1.234 8.391 1.00 97.62 166 LEU A CA 1
ATOM 1327 C C . LEU A 1 166 ? -2.555 0.138 7.827 1.00 97.62 166 LEU A C 1
ATOM 1329 O O . LEU A 1 166 ? -1.383 0.448 7.647 1.00 97.62 166 LEU A O 1
ATOM 1333 N N . LEU A 1 167 ? -3.587 0.956 7.626 1.00 97.75 167 LEU A N 1
ATOM 1334 C CA . LEU A 1 167 ? -3.490 2.357 7.233 1.00 97.75 167 LEU A CA 1
ATOM 1335 C C . LEU A 1 167 ? -4.169 3.260 8.260 1.00 97.75 167 LEU A C 1
ATOM 1337 O O . LEU A 1 167 ? -5.244 2.951 8.784 1.00 97.75 167 LEU A O 1
ATOM 1341 N N . THR A 1 168 ? -3.571 4.420 8.493 1.00 96.69 168 THR A N 1
ATOM 1342 C CA . THR A 1 168 ? -4.164 5.506 9.275 1.00 96.69 168 THR A CA 1
ATOM 1343 C C . THR A 1 168 ? -4.559 6.683 8.372 1.00 96.69 168 THR A C 1
ATOM 1345 O O . THR A 1 168 ? -4.091 6.764 7.236 1.00 96.69 168 THR A O 1
ATOM 1348 N N . PRO A 1 169 ? -5.367 7.649 8.857 1.00 95.31 169 PRO A N 1
ATOM 1349 C CA . PRO A 1 169 ? -6.032 8.651 8.017 1.00 95.31 169 PRO A CA 1
ATOM 1350 C C . PRO A 1 169 ? -5.121 9.462 7.087 1.00 95.31 169 PRO A C 1
ATOM 1352 O O . PRO A 1 169 ? -5.519 9.770 5.968 1.00 95.31 169 PRO A O 1
ATOM 1355 N N . GLN A 1 170 ? -3.908 9.807 7.530 1.00 92.31 170 GLN A N 1
ATOM 1356 C CA . GLN A 1 170 ? -2.978 10.621 6.735 1.00 92.31 170 GLN A CA 1
ATOM 1357 C C . GLN A 1 170 ? -2.354 9.868 5.553 1.00 92.31 170 GLN A C 1
ATOM 1359 O O . GLN A 1 170 ? -1.833 10.503 4.643 1.00 92.31 170 GLN A O 1
ATOM 1364 N N . LEU A 1 171 ? -2.417 8.535 5.557 1.00 95.56 171 LEU A N 1
ATOM 1365 C CA . LEU A 1 171 ? -1.786 7.673 4.560 1.00 95.56 171 LEU A CA 1
ATOM 1366 C C . LEU A 1 171 ? -2.811 6.815 3.795 1.00 95.56 171 LEU A C 1
ATOM 1368 O O . LEU A 1 171 ? -2.475 5.787 3.215 1.00 95.56 171 LEU A O 1
ATOM 1372 N N . VAL A 1 172 ? -4.080 7.243 3.781 1.00 96.62 172 VAL A N 1
ATOM 1373 C CA . VAL A 1 172 ? -5.153 6.619 2.988 1.00 96.62 1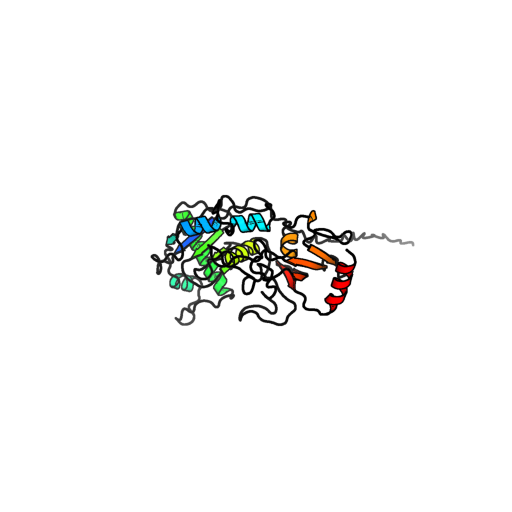72 VAL A CA 1
ATOM 1374 C C . VAL A 1 172 ? -5.106 7.153 1.551 1.00 96.62 172 VAL A C 1
ATOM 1376 O O . VAL A 1 172 ? -5.903 8.016 1.175 1.00 96.62 172 VAL A O 1
ATOM 1379 N N . PHE A 1 173 ? -4.138 6.672 0.767 1.00 96.56 173 PHE A N 1
ATOM 1380 C CA . PHE A 1 173 ? -4.022 6.930 -0.674 1.00 96.56 173 PHE A CA 1
ATOM 1381 C C . PHE A 1 173 ? -3.294 5.796 -1.414 1.00 96.56 173 PHE A C 1
ATOM 1383 O O . PHE A 1 173 ? -2.620 4.970 -0.790 1.00 96.56 173 PHE A O 1
ATOM 1390 N N . SER A 1 174 ? -3.468 5.728 -2.740 1.00 97.12 174 SER A N 1
ATOM 1391 C CA . SER A 1 174 ? -3.142 4.547 -3.557 1.00 97.12 174 SER A CA 1
ATOM 1392 C C . SER A 1 174 ? -1.690 4.080 -3.459 1.00 97.12 174 SER A C 1
ATOM 1394 O O . SER A 1 174 ? -1.474 2.887 -3.245 1.00 97.12 174 SER A O 1
ATOM 1396 N N . SER A 1 175 ? -0.699 4.973 -3.562 1.00 97.44 175 SER A N 1
ATOM 1397 C CA . SER A 1 175 ? 0.715 4.557 -3.513 1.00 97.44 175 SER A CA 1
ATOM 1398 C C . SER A 1 175 ? 1.083 3.891 -2.189 1.00 97.44 175 SER A C 1
ATOM 1400 O O . SER A 1 175 ? 1.742 2.861 -2.188 1.00 97.44 175 SER A O 1
ATOM 1402 N N . VAL A 1 176 ? 0.601 4.408 -1.054 1.00 97.88 176 VAL A N 1
ATOM 1403 C CA . VAL A 1 176 ? 0.893 3.781 0.242 1.00 97.88 176 VAL A CA 1
ATOM 1404 C C . VAL A 1 176 ? 0.193 2.436 0.380 1.00 97.88 176 VAL A C 1
ATOM 1406 O O . VAL A 1 176 ? 0.824 1.468 0.788 1.00 97.88 176 VAL A O 1
ATOM 1409 N N . LEU A 1 177 ? -1.089 2.330 0.021 1.00 98.38 177 LEU A N 1
ATOM 1410 C CA . LEU A 1 177 ? -1.779 1.044 0.138 1.00 98.38 177 LEU A CA 1
ATOM 1411 C C . LEU A 1 177 ? -1.126 -0.026 -0.746 1.00 98.38 177 LEU A C 1
ATOM 1413 O O . LEU A 1 177 ? -0.872 -1.135 -0.284 1.00 98.38 177 LEU A O 1
ATOM 1417 N N . THR A 1 178 ? -0.826 0.309 -2.000 1.00 98.00 178 THR A N 1
ATOM 1418 C CA . THR A 1 178 ? -0.169 -0.624 -2.924 1.00 98.00 178 THR A CA 1
ATOM 1419 C C . THR A 1 178 ? 1.232 -1.002 -2.444 1.00 98.00 178 THR A C 1
ATOM 1421 O O . THR A 1 178 ? 1.558 -2.186 -2.472 1.00 98.00 178 THR A O 1
ATOM 1424 N N . HIS A 1 179 ? 2.010 -0.057 -1.904 1.00 97.81 179 HIS A N 1
ATOM 1425 C CA . HIS A 1 179 ? 3.308 -0.317 -1.267 1.00 97.81 179 HIS A CA 1
ATOM 1426 C C . HIS A 1 179 ? 3.203 -1.348 -0.134 1.00 97.81 179 HIS A C 1
ATOM 1428 O O . HIS A 1 179 ? 3.865 -2.386 -0.169 1.00 97.81 179 HIS A O 1
ATOM 1434 N N . GLU A 1 180 ? 2.306 -1.120 0.831 1.00 97.50 180 GLU A N 1
ATOM 1435 C CA . GLU A 1 180 ? 2.118 -2.047 1.953 1.00 97.50 180 GLU A CA 1
ATOM 1436 C C . GLU A 1 180 ? 1.591 -3.416 1.500 1.00 97.50 180 GLU A C 1
ATOM 1438 O O . GLU A 1 180 ? 1.941 -4.450 2.068 1.00 97.50 180 GLU A O 1
ATOM 1443 N N . MET A 1 181 ? 0.747 -3.455 0.467 1.00 97.44 181 MET A N 1
ATOM 1444 C CA . MET A 1 181 ? 0.259 -4.713 -0.097 1.00 97.44 181 ME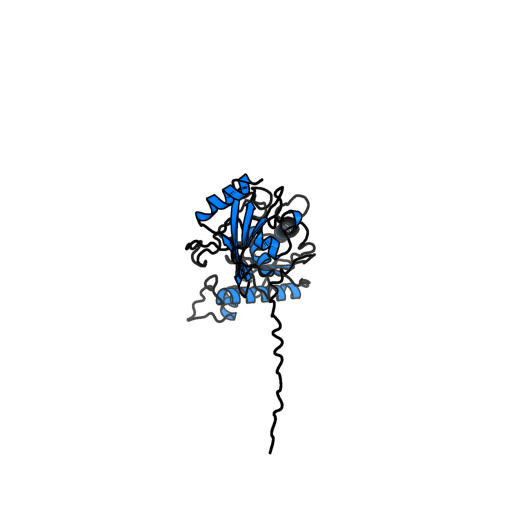T A CA 1
ATOM 1445 C C . MET A 1 181 ? 1.372 -5.496 -0.795 1.00 97.44 181 MET A C 1
ATOM 1447 O O . MET A 1 181 ? 1.419 -6.718 -0.660 1.00 97.44 181 MET A O 1
ATOM 1451 N N . VAL A 1 182 ? 2.290 -4.828 -1.497 1.00 95.88 182 VAL A N 1
ATOM 1452 C CA . VAL A 1 182 ? 3.410 -5.485 -2.190 1.00 95.88 182 VAL A CA 1
ATOM 1453 C C . VAL A 1 182 ? 4.371 -6.168 -1.208 1.00 95.88 182 VAL A C 1
ATOM 1455 O O . VAL A 1 182 ? 4.915 -7.228 -1.530 1.00 95.88 182 VAL A O 1
ATOM 1458 N N . HIS A 1 183 ? 4.490 -5.684 0.032 1.00 94.25 183 HIS A N 1
ATOM 1459 C CA . HIS A 1 183 ? 5.224 -6.407 1.079 1.00 94.25 183 HIS A CA 1
ATOM 1460 C C . HIS A 1 183 ? 4.679 -7.823 1.349 1.00 94.25 183 HIS A C 1
ATOM 1462 O O . HIS A 1 183 ? 5.442 -8.712 1.745 1.00 94.25 183 HIS A O 1
ATOM 1468 N N . SER A 1 184 ? 3.396 -8.093 1.066 1.00 92.19 184 SER A N 1
ATOM 1469 C CA . SER A 1 184 ? 2.826 -9.448 1.160 1.00 92.19 184 SER A CA 1
ATOM 1470 C C . SER A 1 184 ? 3.434 -10.442 0.164 1.00 92.19 184 SER A C 1
ATOM 1472 O O . SER A 1 184 ? 3.371 -11.656 0.380 1.00 92.19 184 SER A O 1
ATOM 1474 N N . PHE A 1 185 ? 4.098 -9.940 -0.879 1.00 91.06 185 PHE A N 1
ATOM 1475 C CA . PHE A 1 185 ? 4.797 -10.736 -1.881 1.00 91.06 185 PHE A CA 1
ATOM 1476 C C . PHE A 1 185 ? 6.292 -10.913 -1.595 1.00 91.06 185 PHE A C 1
ATOM 1478 O O . PHE A 1 185 ? 7.004 -11.408 -2.461 1.00 91.06 185 PHE A O 1
ATOM 1485 N N . PHE A 1 186 ? 6.757 -10.587 -0.382 1.00 88.94 186 PHE A N 1
ATOM 1486 C CA . PHE A 1 186 ? 8.165 -10.699 0.040 1.00 88.94 186 PHE A CA 1
ATOM 1487 C C . PHE A 1 186 ? 9.123 -9.725 -0.662 1.00 88.94 186 PHE A C 1
ATOM 1489 O O . PHE A 1 186 ? 10.328 -9.971 -0.748 1.00 88.94 186 PHE A O 1
ATOM 1496 N N . ILE A 1 187 ? 8.589 -8.594 -1.116 1.00 89.56 187 ILE A N 1
ATOM 1497 C CA . ILE A 1 187 ? 9.360 -7.482 -1.665 1.00 89.56 187 ILE A CA 1
ATOM 1498 C C . ILE A 1 187 ? 9.673 -6.480 -0.547 1.00 89.56 187 ILE A C 1
ATOM 1500 O O . ILE A 1 187 ? 8.792 -6.132 0.243 1.00 89.56 187 ILE A O 1
ATOM 1504 N N . GLY A 1 188 ? 10.936 -6.060 -0.449 1.00 90.00 188 GLY A N 1
ATOM 1505 C CA . GLY A 1 188 ? 11.396 -5.043 0.501 1.00 90.00 188 GLY A CA 1
ATOM 1506 C C . GLY A 1 188 ? 11.302 -3.625 -0.062 1.00 90.00 188 GLY A C 1
ATOM 1507 O O . GLY A 1 188 ? 10.803 -3.417 -1.162 1.00 90.00 188 GLY A O 1
ATOM 1508 N N . HIS A 1 189 ? 11.792 -2.638 0.689 1.00 91.62 189 HIS A N 1
ATOM 1509 C CA . HIS A 1 189 ? 11.989 -1.293 0.144 1.00 91.62 189 HIS A CA 1
ATOM 1510 C C . HIS A 1 189 ? 13.056 -1.299 -0.956 1.00 91.62 189 HIS A C 1
ATOM 1512 O O . HIS A 1 189 ? 13.955 -2.148 -0.951 1.00 91.62 189 HIS A O 1
ATOM 1518 N N . SER A 1 190 ? 12.987 -0.312 -1.848 1.00 90.44 190 SER A N 1
ATOM 1519 C CA . SER A 1 190 ? 14.056 -0.045 -2.810 1.00 90.44 190 SER A CA 1
ATOM 1520 C C . SER A 1 190 ? 15.116 0.879 -2.231 1.00 90.44 190 SER A C 1
ATOM 1522 O O . SER A 1 190 ? 14.837 1.748 -1.397 1.00 90.44 190 SER A O 1
ATOM 1524 N N . TYR A 1 191 ? 16.354 0.665 -2.668 1.00 89.31 191 TYR A N 1
ATOM 1525 C CA . TYR A 1 191 ? 17.532 1.353 -2.154 1.00 89.31 191 TYR A CA 1
ATOM 1526 C C . TYR A 1 191 ? 18.305 2.070 -3.273 1.00 89.31 191 TYR A C 1
ATOM 1528 O O . TYR A 1 191 ? 18.029 1.935 -4.464 1.00 89.31 191 TYR A O 1
ATOM 1536 N N . SER A 1 192 ? 19.320 2.833 -2.895 1.00 84.44 192 SER A N 1
ATOM 1537 C CA . SER A 1 192 ? 20.396 3.269 -3.780 1.00 84.44 192 SER A CA 1
ATOM 1538 C C . SER A 1 192 ? 21.746 3.020 -3.119 1.00 84.44 192 SER A C 1
ATOM 1540 O O . SER A 1 192 ? 21.844 2.854 -1.900 1.00 84.44 192 SER A O 1
ATOM 1542 N N . ASP A 1 193 ? 22.813 3.038 -3.915 1.00 81.62 193 ASP A N 1
ATOM 1543 C CA . ASP A 1 193 ? 24.186 3.009 -3.398 1.00 81.62 193 ASP A CA 1
ATOM 1544 C C . ASP A 1 193 ? 24.627 4.332 -2.740 1.00 81.62 193 ASP A C 1
ATOM 1546 O O . ASP A 1 193 ? 25.712 4.421 -2.148 1.00 81.62 193 ASP A O 1
ATOM 1550 N N . ARG A 1 194 ? 23.788 5.373 -2.798 1.00 80.88 194 ARG A N 1
ATOM 1551 C CA . ARG A 1 194 ? 24.108 6.685 -2.247 1.00 80.88 194 ARG A CA 1
ATOM 1552 C C . ARG A 1 194 ? 23.995 6.665 -0.726 1.00 80.88 194 ARG A C 1
ATOM 1554 O O . ARG A 1 194 ? 23.025 6.192 -0.137 1.00 80.88 194 ARG A O 1
ATOM 1561 N N . LYS A 1 195 ? 24.974 7.279 -0.059 1.00 87.25 195 LYS A N 1
ATOM 1562 C CA . LYS A 1 195 ? 24.996 7.448 1.406 1.00 87.25 195 LYS A CA 1
ATOM 1563 C C . LYS A 1 195 ? 24.095 8.592 1.870 1.00 87.25 195 LYS A C 1
ATOM 1565 O O . LYS A 1 195 ? 24.546 9.505 2.559 1.00 87.25 195 LYS A O 1
ATOM 1570 N N . ILE A 1 196 ? 22.835 8.564 1.454 1.00 87.25 196 ILE A N 1
ATOM 1571 C CA . ILE A 1 196 ? 21.841 9.561 1.836 1.00 87.25 196 ILE A CA 1
ATOM 1572 C C . ILE A 1 196 ? 20.762 8.933 2.707 1.00 87.25 196 ILE A C 1
ATOM 1574 O O . ILE A 1 196 ? 20.503 7.735 2.637 1.00 87.25 196 ILE A O 1
ATOM 1578 N N . ARG A 1 197 ? 20.125 9.757 3.533 1.00 91.25 197 ARG A N 1
ATOM 1579 C CA . ARG A 1 197 ? 18.961 9.361 4.316 1.00 91.25 197 ARG A CA 1
ATOM 1580 C C . ARG A 1 197 ? 17.783 10.215 3.873 1.00 91.25 197 ARG A C 1
ATOM 1582 O O . ARG A 1 197 ? 17.788 11.417 4.120 1.00 91.25 197 ARG A O 1
ATOM 1589 N N . VAL A 1 198 ? 16.802 9.592 3.222 1.00 88.62 198 VAL A N 1
ATOM 1590 C CA . VAL A 1 198 ? 15.646 10.290 2.639 1.00 88.62 198 VAL A CA 1
ATOM 1591 C C . VAL A 1 198 ? 14.760 10.920 3.721 1.00 88.62 198 VAL A C 1
ATOM 1593 O O . VAL A 1 198 ? 14.304 12.048 3.558 1.00 88.62 198 VAL A O 1
ATOM 1596 N N . PHE A 1 199 ? 14.571 10.252 4.864 1.00 85.75 199 PHE A N 1
ATOM 1597 C CA . PHE A 1 199 ? 13.880 10.813 6.034 1.00 85.75 199 PHE A CA 1
ATOM 1598 C C . PHE A 1 199 ? 14.424 10.228 7.355 1.00 85.75 199 PHE A C 1
ATOM 1600 O O . PHE A 1 199 ? 15.114 9.211 7.328 1.00 85.75 199 PHE A O 1
ATOM 1607 N N . PRO A 1 200 ? 14.146 10.826 8.535 1.00 80.00 200 PRO A N 1
ATOM 1608 C CA . PRO A 1 200 ? 14.885 10.556 9.778 1.00 80.00 200 PRO A CA 1
ATOM 1609 C C . PRO A 1 200 ? 15.021 9.088 10.214 1.00 80.00 200 PRO A C 1
ATOM 1611 O O . PRO A 1 200 ? 16.044 8.737 10.809 1.00 80.00 200 PRO A O 1
ATOM 1614 N N . TYR A 1 201 ? 14.025 8.251 9.909 1.00 80.88 201 TYR A N 1
ATOM 1615 C CA . TYR A 1 201 ? 13.961 6.835 10.295 1.00 80.88 201 TYR A CA 1
ATOM 1616 C C . TYR A 1 201 ? 14.321 5.862 9.166 1.00 80.88 201 TYR A C 1
ATOM 1618 O O . TYR A 1 201 ? 14.304 4.658 9.394 1.00 80.88 201 TYR A O 1
ATOM 1626 N N . ALA A 1 202 ? 14.657 6.374 7.981 1.00 86.62 202 ALA A N 1
ATOM 1627 C CA . ALA A 1 202 ? 15.102 5.563 6.862 1.00 86.62 202 ALA A CA 1
ATOM 1628 C C . ALA A 1 202 ? 16.550 5.087 7.057 1.00 86.62 202 ALA A C 1
ATOM 1630 O O . ALA A 1 202 ? 17.406 5.798 7.610 1.00 86.62 202 ALA A O 1
ATOM 1631 N N . SER A 1 203 ? 16.836 3.895 6.550 1.00 89.12 203 SER A N 1
ATOM 1632 C CA . SER A 1 203 ? 18.193 3.384 6.372 1.00 89.12 203 SER A CA 1
ATOM 1633 C C . SER A 1 203 ? 18.930 4.163 5.271 1.00 89.12 203 SER A C 1
ATOM 1635 O O . SER A 1 203 ? 18.333 4.903 4.490 1.00 89.12 203 SER A O 1
ATOM 1637 N N . SER A 1 204 ? 20.259 4.038 5.216 1.00 90.38 204 SER A N 1
ATOM 1638 C CA . SER A 1 204 ? 21.050 4.680 4.153 1.00 90.38 204 SER A CA 1
ATOM 1639 C C . SER A 1 204 ? 20.637 4.142 2.781 1.00 90.38 204 SER A C 1
ATOM 1641 O O . SER A 1 204 ? 20.608 2.929 2.597 1.00 90.38 204 SER A O 1
ATOM 1643 N N . GLY A 1 205 ? 20.352 5.038 1.837 1.00 87.38 205 GLY A N 1
ATOM 1644 C CA . GLY A 1 205 ? 19.914 4.714 0.477 1.00 87.38 205 GLY A CA 1
ATOM 1645 C C . GLY A 1 205 ? 18.454 4.266 0.370 1.00 87.38 205 GLY A C 1
ATOM 1646 O O . GLY A 1 205 ? 17.943 4.154 -0.734 1.00 87.38 205 GLY A O 1
ATOM 1647 N N . GLU A 1 206 ? 17.759 4.022 1.479 1.00 90.62 206 GLU A N 1
ATOM 1648 C CA . GLU A 1 206 ? 16.372 3.552 1.464 1.00 90.62 206 GLU A CA 1
ATOM 1649 C C . GLU A 1 206 ? 15.420 4.625 0.917 1.00 90.62 206 GLU A C 1
ATOM 1651 O O . GLU A 1 206 ? 15.538 5.800 1.278 1.00 90.62 206 GLU A O 1
ATOM 1656 N N . TYR A 1 207 ? 14.460 4.211 0.085 1.00 92.25 207 TYR A N 1
ATOM 1657 C CA . TYR A 1 207 ? 13.505 5.080 -0.618 1.00 92.25 207 TYR A CA 1
ATOM 1658 C C . TYR A 1 207 ? 14.149 6.054 -1.622 1.00 92.25 207 TYR A C 1
ATOM 1660 O O . TYR A 1 207 ? 13.564 7.083 -1.976 1.00 92.25 207 TYR A O 1
ATOM 1668 N N . ASP A 1 208 ? 15.377 5.782 -2.059 1.00 90.56 208 ASP A N 1
ATOM 1669 C CA . ASP A 1 208 ? 16.132 6.689 -2.926 1.00 90.56 208 ASP A CA 1
ATOM 1670 C C . ASP A 1 208 ? 16.075 6.336 -4.426 1.00 90.56 208 ASP A C 1
ATOM 1672 O O . ASP A 1 208 ? 16.559 7.093 -5.270 1.00 90.56 208 ASP A O 1
ATOM 1676 N N . ASP A 1 209 ? 15.435 5.221 -4.771 1.00 90.12 209 ASP A N 1
ATOM 1677 C CA . ASP A 1 209 ? 14.990 4.915 -6.132 1.00 90.12 209 ASP A CA 1
ATOM 1678 C C . ASP A 1 209 ? 13.619 5.565 -6.360 1.00 90.12 209 ASP A C 1
ATOM 1680 O O . ASP A 1 209 ? 12.591 4.999 -6.012 1.00 90.12 209 ASP A O 1
ATOM 1684 N N . ARG A 1 210 ? 13.570 6.764 -6.941 1.00 92.19 210 ARG A N 1
ATOM 1685 C CA . ARG A 1 210 ? 12.292 7.474 -7.115 1.00 92.19 210 ARG A CA 1
ATOM 1686 C C . ARG A 1 210 ? 11.359 6.864 -8.167 1.00 92.19 210 ARG A C 1
ATOM 1688 O O . ARG A 1 210 ? 10.228 7.338 -8.286 1.00 92.19 210 ARG A O 1
ATOM 1695 N N . TYR A 1 211 ? 11.812 5.893 -8.951 1.00 91.44 211 TYR A N 1
ATOM 1696 C CA . TYR A 1 211 ? 11.032 5.299 -10.037 1.00 91.44 211 TYR A CA 1
ATOM 1697 C C . TYR A 1 211 ? 10.274 4.050 -9.590 1.00 91.44 211 TYR A C 1
ATOM 1699 O O . TYR A 1 211 ? 9.345 3.629 -10.274 1.00 91.44 211 TYR A O 1
ATOM 1707 N N . ASP A 1 212 ? 10.604 3.500 -8.425 1.00 93.88 212 ASP A N 1
ATOM 1708 C CA . ASP A 1 212 ? 9.956 2.311 -7.889 1.00 93.88 212 ASP A CA 1
ATOM 1709 C C . ASP A 1 212 ? 8.910 2.611 -6.804 1.00 93.88 212 ASP A C 1
ATOM 1711 O O . ASP A 1 212 ? 9.104 3.442 -5.908 1.00 93.88 212 ASP A O 1
ATOM 1715 N N . LEU A 1 213 ? 7.799 1.866 -6.833 1.00 96.44 213 LEU A N 1
ATOM 1716 C CA . LEU A 1 213 ? 6.759 1.925 -5.801 1.00 96.44 213 LEU A CA 1
ATOM 1717 C C . LEU A 1 213 ? 7.332 1.624 -4.407 1.00 96.44 213 LEU A C 1
ATOM 1719 O O . LEU A 1 213 ? 6.888 2.205 -3.407 1.00 96.44 213 LEU A O 1
ATOM 1723 N N . MET A 1 214 ? 8.342 0.756 -4.305 1.00 95.00 214 MET A N 1
ATOM 1724 C CA . MET A 1 214 ? 8.955 0.424 -3.015 1.00 95.00 214 MET A CA 1
ATOM 1725 C C . MET A 1 214 ? 9.833 1.542 -2.442 1.00 95.00 214 MET A C 1
ATOM 1727 O O . MET A 1 214 ? 10.403 1.382 -1.363 1.00 95.00 214 MET A O 1
ATOM 1731 N N . SER A 1 215 ? 9.845 2.708 -3.094 1.00 94.88 215 SER A N 1
ATOM 1732 C CA . SER A 1 215 ? 10.366 3.973 -2.582 1.00 94.88 215 SER A CA 1
ATOM 1733 C C . SER A 1 215 ? 9.272 5.019 -2.314 1.00 94.88 215 SER A C 1
ATOM 1735 O O . SER A 1 215 ? 9.544 6.218 -2.337 1.00 94.88 215 SER A O 1
ATOM 1737 N N . THR A 1 216 ? 8.034 4.596 -2.028 1.00 94.56 216 THR A N 1
ATOM 1738 C CA . THR A 1 216 ? 6.849 5.464 -1.825 1.00 94.56 216 THR A CA 1
ATOM 1739 C C . THR A 1 216 ? 7.097 6.710 -0.954 1.00 94.56 216 THR A C 1
ATOM 1741 O O . THR A 1 216 ? 6.507 7.751 -1.207 1.00 94.56 216 THR A O 1
ATOM 1744 N N . ALA A 1 217 ? 8.010 6.709 0.020 1.00 92.06 217 ALA A N 1
ATOM 1745 C CA . ALA A 1 217 ? 8.316 7.926 0.785 1.00 92.06 217 ALA A CA 1
ATOM 1746 C C . ALA A 1 217 ? 8.900 9.101 -0.044 1.00 92.06 217 ALA A C 1
ATOM 1748 O O . ALA A 1 217 ? 8.915 10.233 0.437 1.00 92.06 217 ALA A O 1
ATOM 1749 N N . ASN A 1 218 ? 9.405 8.852 -1.257 1.00 94.81 218 ASN A N 1
ATOM 1750 C CA . ASN A 1 218 ? 10.093 9.836 -2.110 1.00 94.81 218 ASN A CA 1
ATOM 1751 C C . ASN A 1 218 ? 9.940 9.530 -3.618 1.00 94.81 218 ASN A C 1
ATOM 1753 O O . ASN A 1 218 ? 10.687 10.055 -4.442 1.00 94.81 218 ASN A O 1
ATOM 1757 N N . ALA A 1 219 ? 8.978 8.683 -3.989 1.00 94.94 219 ALA A N 1
ATOM 1758 C CA . ALA A 1 219 ? 8.770 8.256 -5.369 1.00 94.94 219 ALA A CA 1
ATOM 1759 C C . ALA A 1 219 ? 8.083 9.323 -6.246 1.00 94.94 219 ALA A C 1
ATOM 1761 O O . ALA A 1 219 ? 7.388 10.213 -5.750 1.00 94.94 219 ALA A O 1
ATOM 1762 N N . TYR A 1 220 ? 8.247 9.209 -7.568 1.00 95.25 220 TYR A N 1
ATOM 1763 C CA . TYR A 1 220 ? 7.600 10.053 -8.578 1.00 95.25 220 TYR A CA 1
ATOM 1764 C C . TYR A 1 220 ? 6.117 9.700 -8.746 1.00 95.25 220 TYR A C 1
ATOM 1766 O O . TYR A 1 220 ? 5.700 9.044 -9.699 1.00 95.25 220 TYR A O 1
ATOM 1774 N N . MET A 1 221 ? 5.316 10.149 -7.787 1.00 96.12 221 MET A N 1
ATOM 1775 C CA . MET A 1 221 ? 3.866 9.980 -7.785 1.00 96.12 221 MET A CA 1
ATOM 1776 C C . MET A 1 221 ? 3.154 11.061 -8.596 1.00 96.12 221 MET A C 1
ATOM 1778 O O . MET A 1 221 ? 3.692 12.133 -8.866 1.00 96.12 221 MET A O 1
ATOM 1782 N N . TYR A 1 222 ? 1.883 10.819 -8.891 1.00 95.25 222 TYR A N 1
ATOM 1783 C CA . TYR A 1 222 ? 0.975 11.789 -9.495 1.00 95.25 222 TYR A CA 1
ATOM 1784 C C . TYR A 1 222 ? -0.341 11.877 -8.712 1.00 95.25 222 TYR A C 1
ATOM 1786 O O . TYR A 1 222 ? -0.695 10.986 -7.938 1.00 95.25 222 TYR A O 1
ATOM 1794 N N . HIS A 1 223 ? -1.106 12.945 -8.946 1.00 95.44 223 HIS A N 1
ATOM 1795 C CA . HIS A 1 223 ? -2.429 13.118 -8.348 1.00 95.44 223 HIS A CA 1
ATOM 1796 C C . HIS A 1 223 ? -3.498 12.257 -9.040 1.00 95.44 223 HIS A C 1
ATOM 1798 O O . HIS A 1 223 ? -3.636 12.267 -10.266 1.00 95.44 223 HIS A O 1
ATOM 1804 N N . SER A 1 224 ? -4.289 11.550 -8.236 1.00 93.50 224 SER A N 1
ATOM 1805 C CA . SER A 1 224 ? -5.467 10.783 -8.648 1.00 93.50 224 SER A CA 1
ATOM 1806 C C . SER A 1 224 ? -6.694 11.161 -7.813 1.00 93.50 224 SER A C 1
ATOM 1808 O O . SER A 1 224 ? -6.590 11.856 -6.797 1.00 93.50 224 SER A O 1
ATOM 1810 N N . ASN A 1 225 ? -7.857 10.623 -8.186 1.00 92.38 225 ASN A N 1
ATOM 1811 C CA . ASN A 1 225 ? -9.096 10.762 -7.411 1.00 92.38 225 ASN A CA 1
ATOM 1812 C C . ASN A 1 225 ? -9.008 10.140 -6.002 1.00 92.38 225 ASN A C 1
ATOM 1814 O O . ASN A 1 225 ? -9.807 10.476 -5.125 1.00 92.38 225 ASN A O 1
ATOM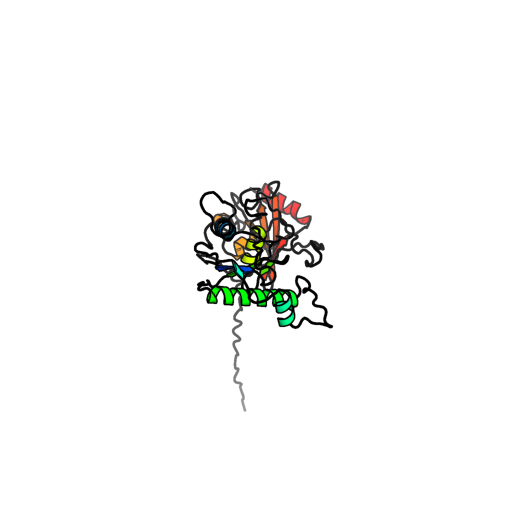 1818 N N . PHE A 1 226 ? -8.023 9.267 -5.767 1.00 95.25 226 PHE A N 1
ATOM 1819 C CA . PHE A 1 226 ? -7.802 8.578 -4.497 1.00 95.25 226 PHE A CA 1
ATOM 1820 C C . PHE A 1 226 ? -6.519 9.022 -3.780 1.00 95.25 226 PHE A C 1
ATOM 1822 O O . PHE A 1 226 ? -5.973 8.294 -2.954 1.00 95.25 226 PHE A O 1
ATOM 1829 N N . GLY A 1 227 ? -6.045 10.238 -4.070 1.00 95.00 227 GLY A N 1
ATOM 1830 C CA . GLY A 1 227 ? -4.807 10.789 -3.517 1.00 95.00 227 GLY A CA 1
ATOM 1831 C C . GLY A 1 227 ? -3.613 10.542 -4.436 1.00 95.00 227 GLY A C 1
ATOM 1832 O O . GLY A 1 227 ? -3.771 10.499 -5.656 1.00 95.00 227 GLY A O 1
ATOM 1833 N N . MET A 1 228 ? -2.413 10.417 -3.872 1.00 96.81 228 MET A N 1
ATOM 1834 C CA . MET A 1 228 ? -1.223 10.134 -4.676 1.00 96.81 228 MET A CA 1
ATOM 1835 C C . MET A 1 228 ? -1.237 8.682 -5.169 1.00 96.81 228 MET A C 1
ATOM 1837 O O . MET A 1 228 ? -1.632 7.771 -4.436 1.00 96.81 228 MET A O 1
ATOM 1841 N N . SER A 1 229 ? -0.841 8.481 -6.421 1.00 96.00 229 SER A N 1
ATOM 1842 C CA . SER A 1 229 ? -0.749 7.169 -7.058 1.00 96.00 229 SER A CA 1
ATOM 1843 C C . SER A 1 229 ? 0.539 7.060 -7.876 1.00 96.00 229 SER A C 1
ATOM 1845 O O . SER A 1 229 ? 1.176 8.070 -8.190 1.00 96.00 229 SER A O 1
ATOM 1847 N N . GLY A 1 230 ? 0.926 5.826 -8.196 1.00 93.88 230 GLY A N 1
ATOM 1848 C CA . GLY A 1 230 ? 2.197 5.513 -8.843 1.00 93.88 230 GLY A CA 1
ATOM 1849 C C . GLY A 1 230 ? 3.415 5.677 -7.917 1.00 93.88 230 GLY A C 1
ATOM 1850 O O . GLY A 1 230 ? 3.250 5.991 -6.735 1.00 93.88 230 GLY A O 1
ATOM 1851 N N . PRO A 1 231 ? 4.637 5.485 -8.437 1.00 95.56 231 PRO A N 1
ATOM 1852 C CA . PRO A 1 231 ? 4.930 4.860 -9.725 1.00 95.56 231 PRO A CA 1
ATOM 1853 C C . PRO A 1 231 ? 4.542 3.368 -9.757 1.00 95.56 231 PRO A C 1
ATOM 1855 O O . PRO A 1 231 ? 4.023 2.817 -8.780 1.00 95.56 231 PRO A O 1
ATOM 1858 N N . GLY A 1 232 ? 4.744 2.702 -10.894 1.00 94.88 232 GLY A N 1
ATOM 1859 C CA . GLY A 1 232 ? 4.705 1.237 -10.948 1.00 94.88 232 GLY A CA 1
ATOM 1860 C C . GLY A 1 232 ? 5.870 0.594 -10.181 1.00 94.88 232 GLY A C 1
ATOM 1861 O O . GLY A 1 232 ? 6.789 1.278 -9.729 1.00 94.88 232 GLY A O 1
ATOM 1862 N N . LEU A 1 233 ? 5.855 -0.737 -10.064 1.00 93.25 233 LEU A N 1
ATOM 1863 C CA . LEU A 1 233 ? 7.044 -1.481 -9.636 1.00 93.25 233 LEU A CA 1
ATOM 1864 C C . LEU A 1 233 ? 8.151 -1.374 -10.690 1.00 93.25 233 LEU A C 1
ATOM 1866 O O . LEU A 1 233 ? 7.865 -1.304 -11.888 1.00 93.25 233 LEU A O 1
ATOM 1870 N N . ASN A 1 234 ? 9.405 -1.371 -10.255 1.00 89.88 234 ASN A N 1
ATOM 1871 C CA . ASN A 1 234 ? 10.546 -1.506 -11.153 1.00 89.88 234 ASN A CA 1
ATOM 1872 C C . ASN A 1 234 ? 10.643 -2.914 -11.760 1.00 89.88 234 ASN A C 1
ATOM 1874 O O . ASN A 1 234 ? 10.070 -3.893 -11.270 1.00 89.88 234 ASN A O 1
ATOM 1878 N N . GLY A 1 235 ? 11.359 -3.008 -12.874 1.00 84.69 235 GLY A N 1
ATOM 1879 C CA . GLY A 1 235 ? 11.541 -4.219 -13.663 1.00 84.69 235 GLY A CA 1
ATOM 1880 C C . GLY A 1 235 ? 11.991 -5.430 -12.844 1.00 84.69 235 GLY A C 1
ATOM 1881 O O . GLY A 1 235 ? 11.402 -6.493 -13.017 1.00 84.69 235 GLY A O 1
ATOM 1882 N N . PRO A 1 236 ? 12.964 -5.306 -11.925 1.00 83.88 236 PRO A N 1
ATOM 1883 C CA . PRO A 1 236 ? 13.367 -6.405 -11.051 1.00 83.88 236 PRO A CA 1
ATOM 1884 C C . PRO A 1 236 ? 12.254 -6.929 -10.144 1.00 83.88 236 PRO A C 1
ATOM 1886 O O . PRO A 1 236 ? 12.102 -8.142 -10.010 1.00 83.88 236 PRO A O 1
ATOM 1889 N N . HIS A 1 237 ? 11.449 -6.048 -9.545 1.00 88.81 237 HIS A N 1
ATOM 1890 C CA . HIS A 1 237 ? 10.280 -6.467 -8.775 1.00 88.81 237 HIS A CA 1
ATOM 1891 C C . HIS A 1 237 ? 9.235 -7.150 -9.664 1.00 88.81 237 HIS A C 1
ATOM 1893 O O . HIS A 1 237 ? 8.670 -8.174 -9.275 1.00 88.81 237 HIS A O 1
ATOM 1899 N N . LEU A 1 238 ? 9.005 -6.633 -10.874 1.00 89.44 238 LEU A N 1
ATOM 1900 C CA . LEU A 1 238 ? 8.106 -7.259 -11.846 1.00 89.44 238 LEU A CA 1
ATOM 1901 C C . LEU A 1 238 ? 8.596 -8.651 -12.274 1.00 89.44 238 LEU A C 1
ATOM 1903 O O . LEU A 1 238 ? 7.793 -9.580 -12.357 1.00 89.44 238 LEU A O 1
ATOM 1907 N N . ASP A 1 239 ? 9.895 -8.813 -12.516 1.00 85.50 239 ASP A N 1
ATOM 1908 C CA . ASP A 1 239 ? 10.526 -10.090 -12.860 1.00 85.50 239 ASP A CA 1
ATOM 1909 C C . ASP A 1 239 ? 10.428 -11.093 -11.699 1.00 85.50 239 ASP A C 1
ATOM 1911 O O . ASP A 1 239 ? 9.931 -12.207 -11.875 1.00 85.50 239 ASP A O 1
ATOM 1915 N N . TYR A 1 240 ? 10.755 -10.664 -10.472 1.00 84.56 240 TYR A N 1
ATOM 1916 C CA . TYR A 1 240 ? 10.643 -11.490 -9.262 1.00 84.56 240 TYR A CA 1
ATOM 1917 C C . TYR A 1 240 ? 9.229 -12.065 -9.056 1.00 84.56 240 TYR A C 1
ATOM 1919 O O . TYR A 1 240 ? 9.064 -13.220 -8.646 1.00 84.56 240 TYR A O 1
ATOM 1927 N N . LEU A 1 241 ? 8.197 -11.275 -9.371 1.00 89.56 241 LEU A N 1
ATOM 1928 C CA . LEU A 1 241 ? 6.790 -11.679 -9.285 1.00 89.56 241 LEU A CA 1
ATOM 1929 C C . LEU A 1 241 ? 6.297 -12.458 -10.511 1.00 89.56 241 LEU A C 1
ATOM 1931 O O . LEU A 1 241 ? 5.159 -12.943 -10.512 1.00 89.56 241 LEU A O 1
ATOM 1935 N N . GLY A 1 242 ? 7.115 -12.587 -11.558 1.00 88.31 242 GLY A N 1
ATOM 1936 C CA . GLY A 1 242 ? 6.715 -13.152 -12.845 1.00 88.31 242 GLY A CA 1
ATOM 1937 C C . GLY A 1 242 ? 5.611 -12.342 -13.529 1.00 88.31 242 GLY A C 1
ATOM 1938 O O . GLY A 1 242 ? 4.766 -12.930 -14.210 1.00 88.31 242 GLY A O 1
ATOM 1939 N N . TRP A 1 243 ? 5.588 -11.031 -13.276 1.00 90.62 243 TRP A N 1
ATOM 1940 C CA . TRP A 1 243 ? 4.655 -10.033 -13.807 1.00 90.62 243 TRP A CA 1
ATOM 1941 C C . TRP A 1 243 ? 5.166 -9.353 -15.067 1.00 90.62 243 TRP A C 1
ATOM 1943 O O . TRP A 1 243 ? 4.382 -8.712 -15.763 1.00 90.62 243 TRP A O 1
ATOM 1953 N N . LEU A 1 244 ? 6.454 -9.497 -15.373 1.00 85.06 244 LEU A N 1
ATOM 1954 C CA . LEU A 1 244 ? 7.059 -8.997 -16.595 1.00 85.06 244 LEU A CA 1
ATOM 1955 C C . LEU A 1 244 ? 6.925 -10.041 -17.724 1.00 85.06 244 LEU A C 1
ATOM 1957 O O . LEU A 1 244 ? 7.448 -11.148 -17.594 1.00 85.06 244 LEU A O 1
ATOM 1961 N N . PRO A 1 245 ? 6.223 -9.735 -18.832 1.00 81.19 245 PRO A N 1
ATOM 1962 C CA . PRO A 1 245 ? 6.149 -10.629 -19.984 1.00 81.19 245 PRO A CA 1
ATOM 1963 C C . PRO A 1 245 ? 7.534 -10.875 -20.599 1.00 81.19 245 PRO A C 1
ATOM 1965 O O . PRO A 1 245 ? 8.317 -9.937 -20.760 1.00 81.19 245 PRO A O 1
ATOM 1968 N N . MET A 1 246 ? 7.842 -12.124 -20.972 1.00 73.38 246 MET A N 1
ATOM 1969 C CA . MET A 1 246 ? 9.169 -12.479 -21.506 1.00 73.38 246 MET A CA 1
ATOM 1970 C C . MET A 1 246 ? 9.500 -11.772 -22.826 1.00 73.38 246 MET A C 1
ATOM 1972 O O . MET A 1 246 ? 10.661 -11.491 -23.094 1.00 73.38 246 MET A O 1
ATOM 1976 N N . ASP A 1 247 ? 8.498 -11.432 -23.636 1.00 74.62 247 ASP A N 1
ATOM 1977 C CA . ASP A 1 247 ? 8.651 -10.629 -24.857 1.00 74.62 247 ASP A CA 1
ATOM 1978 C C . ASP A 1 247 ? 8.975 -9.149 -24.575 1.00 74.62 247 ASP A C 1
ATOM 1980 O O . ASP A 1 247 ? 9.220 -8.377 -25.500 1.00 74.62 247 ASP A O 1
ATOM 1984 N N . ARG A 1 248 ? 9.033 -8.752 -23.299 1.00 71.75 248 ARG A N 1
ATOM 1985 C CA . ARG A 1 248 ? 9.514 -7.446 -22.832 1.00 71.75 248 ARG A CA 1
ATOM 1986 C C . ARG A 1 248 ? 10.861 -7.528 -22.109 1.00 71.75 248 ARG A C 1
ATOM 1988 O O . ARG A 1 248 ? 11.369 -6.489 -21.682 1.00 71.75 248 ARG A O 1
ATOM 1995 N N . MET A 1 249 ? 11.465 -8.714 -22.031 1.00 69.56 249 MET A N 1
ATOM 1996 C CA . MET A 1 249 ? 12.778 -8.949 -21.431 1.00 69.56 249 MET A CA 1
ATOM 1997 C C . MET A 1 249 ? 13.803 -9.345 -22.487 1.00 69.56 249 MET A C 1
ATOM 1999 O O . MET A 1 249 ? 13.601 -10.298 -23.237 1.00 69.56 249 MET A O 1
ATOM 2003 N N . LEU A 1 250 ? 14.940 -8.653 -22.503 1.00 66.31 250 LEU A N 1
ATOM 2004 C CA . LEU A 1 250 ? 16.069 -9.035 -23.336 1.00 66.31 250 LEU A CA 1
ATOM 2005 C C . LEU A 1 250 ? 17.203 -9.617 -22.495 1.00 66.31 250 LEU A C 1
ATOM 2007 O O . LEU A 1 250 ? 17.920 -8.900 -21.795 1.00 66.31 250 LEU A O 1
ATOM 2011 N N . TYR A 1 251 ? 17.431 -10.913 -22.683 1.00 62.09 251 TYR A N 1
ATOM 2012 C CA . TYR A 1 251 ? 18.720 -11.546 -22.429 1.00 62.09 251 TYR A CA 1
ATOM 2013 C C . TYR A 1 251 ? 19.551 -11.393 -23.705 1.00 62.09 251 TYR A C 1
ATOM 2015 O O . TYR A 1 251 ? 19.059 -11.696 -24.790 1.00 62.09 251 TYR A O 1
ATOM 2023 N N . PHE A 1 252 ? 20.759 -10.840 -23.599 1.00 57.22 252 PHE A N 1
ATOM 2024 C CA . PHE A 1 252 ? 21.614 -10.425 -24.724 1.00 57.22 252 PHE A CA 1
ATOM 2025 C C . PHE A 1 252 ? 21.471 -11.296 -26.002 1.00 57.22 252 PHE A C 1
ATOM 2027 O O . PHE A 1 252 ? 21.763 -12.490 -25.973 1.00 57.22 252 PHE A O 1
ATOM 2034 N N . GLY A 1 253 ? 21.035 -10.689 -27.128 1.00 43.84 253 GLY A N 1
ATOM 2035 C CA . GLY A 1 253 ? 20.894 -11.385 -28.423 1.00 43.84 253 GLY A CA 1
ATOM 2036 C C . GLY A 1 253 ? 20.130 -10.702 -29.585 1.00 43.84 253 GLY A C 1
ATOM 2037 O O . GLY A 1 253 ? 20.390 -11.087 -30.722 1.00 43.84 253 GLY A O 1
ATOM 2038 N N . ARG A 1 254 ? 19.216 -9.724 -29.377 1.00 37.66 254 ARG A N 1
ATOM 2039 C CA . ARG A 1 254 ? 18.511 -8.926 -30.437 1.00 37.66 254 ARG A CA 1
ATOM 2040 C C . ARG A 1 254 ? 17.645 -7.780 -29.854 1.00 37.66 254 ARG A C 1
ATOM 2042 O O . ARG A 1 254 ? 16.955 -7.996 -28.873 1.00 37.66 254 ARG A O 1
ATOM 2049 N N . THR A 1 255 ? 17.601 -6.579 -30.448 1.00 42.94 255 THR A N 1
ATOM 2050 C CA . THR A 1 255 ? 17.105 -5.334 -29.792 1.00 42.94 255 THR A CA 1
ATOM 2051 C C . THR A 1 255 ? 15.951 -4.594 -30.510 1.00 42.94 255 THR A C 1
ATOM 2053 O O . THR A 1 255 ? 16.190 -3.594 -31.179 1.00 42.94 255 THR A O 1
ATOM 2056 N N . ARG A 1 256 ? 14.674 -4.982 -30.331 1.00 40.12 256 ARG A N 1
ATOM 2057 C CA . ARG A 1 256 ? 13.522 -4.092 -30.635 1.00 40.12 256 ARG A CA 1
ATOM 2058 C C . ARG A 1 256 ? 12.349 -4.317 -29.665 1.00 40.12 256 ARG A C 1
ATOM 2060 O O . ARG A 1 256 ? 11.789 -5.402 -29.665 1.00 40.12 256 ARG A O 1
ATOM 2067 N N . GLY A 1 257 ? 11.958 -3.280 -28.907 1.00 44.88 257 GLY A N 1
ATOM 2068 C CA . GLY A 1 257 ? 10.701 -3.231 -28.125 1.00 44.88 257 GLY A CA 1
ATOM 2069 C C . GLY A 1 257 ? 10.772 -3.546 -26.619 1.00 44.88 257 GLY A C 1
ATOM 2070 O O . GLY A 1 257 ? 9.731 -3.670 -25.981 1.00 44.88 257 GLY A O 1
ATOM 2071 N N . TRP A 1 258 ? 11.967 -3.681 -26.041 1.00 50.41 258 TRP A N 1
ATOM 2072 C CA . TRP A 1 258 ? 12.163 -4.253 -24.701 1.00 50.41 258 TRP A CA 1
ATOM 2073 C C . TRP A 1 258 ? 11.976 -3.255 -23.547 1.00 50.41 258 TRP A C 1
ATOM 2075 O O . TRP A 1 258 ? 12.360 -2.092 -23.661 1.00 50.41 258 TRP A O 1
ATOM 2085 N N . LEU A 1 259 ? 11.431 -3.735 -22.422 1.00 59.22 259 LEU A N 1
ATOM 2086 C CA . LEU A 1 259 ? 11.282 -2.982 -21.169 1.00 59.22 259 LEU A CA 1
ATOM 2087 C C . LEU A 1 259 ? 12.496 -3.153 -20.241 1.00 59.22 259 LEU A C 1
ATOM 2089 O O . LEU A 1 259 ? 12.866 -2.189 -19.579 1.00 59.22 259 LEU A O 1
ATOM 2093 N N . LEU A 1 260 ? 13.114 -4.343 -20.201 1.00 64.12 260 LEU A N 1
ATOM 2094 C CA . LEU A 1 260 ? 14.186 -4.687 -19.256 1.00 64.12 260 LEU A CA 1
ATOM 2095 C C . LEU A 1 260 ? 15.340 -5.444 -19.936 1.00 64.12 260 LEU A C 1
ATOM 2097 O O . LEU A 1 260 ? 15.108 -6.410 -20.665 1.00 64.12 260 LEU A O 1
ATOM 2101 N N . ILE A 1 261 ? 16.584 -5.041 -19.665 1.00 68.00 261 ILE A N 1
ATOM 2102 C CA . ILE A 1 261 ? 17.817 -5.747 -20.065 1.00 68.00 261 ILE A CA 1
ATOM 2103 C C . ILE A 1 261 ? 18.513 -6.253 -18.805 1.00 68.00 261 ILE A C 1
ATOM 2105 O O . ILE A 1 261 ? 18.732 -5.448 -17.910 1.00 68.00 261 ILE A O 1
ATOM 2109 N N . MET A 1 262 ? 18.917 -7.524 -18.743 1.00 67.75 262 MET A N 1
ATOM 2110 C CA . MET A 1 262 ? 19.665 -8.096 -17.607 1.00 67.75 262 MET A CA 1
ATOM 2111 C C . MET A 1 262 ? 21.134 -8.350 -17.984 1.00 67.75 262 MET A C 1
ATOM 2113 O O . MET A 1 262 ? 21.418 -8.999 -18.991 1.00 67.75 262 MET A O 1
ATOM 2117 N N . LEU A 1 263 ? 22.070 -7.838 -17.179 1.00 65.94 263 LEU A N 1
ATOM 2118 C CA . LEU A 1 263 ? 23.519 -7.887 -17.400 1.00 65.94 263 LEU A CA 1
ATOM 2119 C C . LEU A 1 263 ? 24.221 -8.536 -16.199 1.00 65.94 263 LEU A C 1
ATOM 2121 O O . LEU A 1 263 ? 24.460 -7.840 -15.210 1.00 65.94 263 LEU A O 1
ATOM 2125 N N . PRO A 1 264 ? 24.574 -9.832 -16.246 1.00 66.12 264 PRO A N 1
ATOM 2126 C CA . PRO A 1 264 ? 25.361 -10.438 -15.175 1.00 66.12 264 PRO A CA 1
ATOM 2127 C C . PRO A 1 264 ? 26.705 -9.712 -15.052 1.00 66.12 264 PRO A C 1
ATOM 2129 O O . PRO A 1 264 ? 27.378 -9.474 -16.058 1.00 66.12 264 PRO A O 1
ATOM 2132 N N . TYR A 1 265 ? 27.081 -9.325 -13.832 1.00 66.25 265 TYR A N 1
ATOM 2133 C CA . TYR A 1 265 ? 28.359 -8.646 -13.571 1.00 66.25 265 TYR A CA 1
ATOM 2134 C C . TYR A 1 265 ? 29.301 -9.465 -12.699 1.00 66.25 265 TYR A C 1
ATOM 2136 O O . TYR A 1 265 ? 30.509 -9.223 -12.706 1.00 66.25 265 TYR A O 1
ATOM 2144 N N . ASP A 1 266 ? 28.756 -10.423 -11.959 1.00 65.69 266 ASP A N 1
ATOM 2145 C CA . ASP A 1 266 ? 29.529 -11.402 -11.222 1.00 65.69 266 ASP A CA 1
ATOM 2146 C C . ASP A 1 266 ? 29.667 -12.660 -12.081 1.00 65.69 266 ASP A C 1
ATOM 2148 O O . ASP A 1 266 ? 28.686 -13.254 -12.534 1.00 65.69 266 ASP A O 1
ATOM 2152 N N . ARG A 1 267 ? 30.915 -13.034 -12.360 1.00 64.88 267 ARG A N 1
ATOM 2153 C CA . ARG A 1 267 ? 31.225 -14.233 -13.139 1.00 64.88 267 ARG A CA 1
ATOM 2154 C C . ARG A 1 267 ? 30.896 -15.502 -12.354 1.00 64.88 267 ARG A C 1
ATOM 2156 O O . ARG A 1 267 ? 30.546 -16.510 -12.968 1.00 64.88 267 ARG A O 1
ATOM 2163 N N . ASP A 1 268 ? 31.062 -15.449 -11.037 1.00 74.56 268 ASP A N 1
ATOM 2164 C CA . ASP A 1 268 ? 30.992 -16.610 -10.158 1.00 74.56 268 ASP A CA 1
ATOM 2165 C C . ASP A 1 268 ? 29.579 -16.792 -9.579 1.00 74.56 268 ASP A C 1
ATOM 2167 O O . ASP A 1 268 ? 29.214 -17.903 -9.191 1.00 74.56 268 ASP A O 1
ATOM 2171 N N . ASP A 1 269 ? 28.756 -15.736 -9.602 1.00 66.00 269 ASP A N 1
ATOM 2172 C CA . ASP A 1 269 ? 27.336 -15.781 -9.248 1.00 66.00 269 ASP A CA 1
ATOM 2173 C C . ASP A 1 269 ? 26.452 -15.077 -10.298 1.00 66.00 269 ASP A C 1
ATOM 2175 O O . ASP A 1 269 ? 26.210 -13.871 -10.216 1.00 66.00 269 ASP A O 1
ATOM 2179 N N . PRO A 1 270 ? 25.891 -15.812 -11.277 1.00 65.25 270 PRO A N 1
ATOM 2180 C CA . PRO A 1 270 ? 25.056 -15.223 -12.324 1.00 65.25 270 PRO A CA 1
ATOM 2181 C C . PRO A 1 270 ? 23.737 -14.626 -11.802 1.00 65.25 270 PRO A C 1
ATOM 2183 O O . PRO A 1 270 ? 23.025 -13.983 -12.573 1.00 65.25 270 PRO A O 1
ATOM 2186 N N . ASN A 1 271 ? 23.402 -14.811 -10.518 1.00 66.31 271 ASN A N 1
ATOM 2187 C CA . ASN A 1 271 ? 22.256 -14.152 -9.890 1.00 66.31 271 ASN A CA 1
ATOM 2188 C C . ASN A 1 271 ? 22.539 -12.685 -9.529 1.00 66.31 271 ASN A C 1
ATOM 2190 O O . ASN A 1 271 ? 21.603 -11.950 -9.225 1.00 66.31 271 ASN A O 1
ATOM 2194 N N . ASN A 1 272 ? 23.800 -12.247 -9.598 1.00 66.38 272 ASN A N 1
ATOM 2195 C CA . ASN A 1 272 ? 24.189 -10.851 -9.443 1.00 66.38 272 ASN A CA 1
ATOM 2196 C C . ASN A 1 272 ? 24.279 -10.192 -10.827 1.00 66.38 272 ASN A C 1
ATOM 2198 O O . ASN A 1 272 ? 25.244 -10.360 -11.586 1.00 66.38 272 ASN A O 1
ATOM 2202 N N . TYR A 1 273 ? 23.243 -9.431 -11.164 1.00 68.81 273 TYR A N 1
ATOM 2203 C CA . TYR A 1 273 ? 23.125 -8.748 -12.445 1.00 68.81 273 TYR A CA 1
ATOM 2204 C C . TYR A 1 273 ? 22.651 -7.309 -12.270 1.00 68.81 273 TYR A C 1
ATOM 2206 O O . TYR A 1 273 ? 21.965 -6.956 -11.312 1.00 68.81 273 TYR A O 1
ATOM 2214 N N . TYR A 1 274 ? 23.019 -6.473 -13.235 1.00 72.50 274 TYR A N 1
ATOM 2215 C CA . TYR A 1 274 ? 22.385 -5.182 -13.426 1.00 72.50 274 TYR A CA 1
ATOM 2216 C C . TYR A 1 274 ? 21.141 -5.344 -14.280 1.00 72.50 274 TYR A C 1
ATOM 2218 O O . TYR A 1 274 ? 21.121 -6.164 -15.199 1.00 72.50 274 TYR A O 1
ATOM 2226 N N . THR A 1 275 ? 20.138 -4.511 -14.044 1.00 74.75 275 THR A N 1
ATOM 2227 C CA . THR A 1 275 ? 19.066 -4.306 -15.008 1.00 74.75 275 THR A CA 1
ATOM 2228 C C . THR A 1 275 ? 19.111 -2.909 -15.592 1.00 74.75 275 THR A C 1
ATOM 2230 O O . THR A 1 275 ? 19.406 -1.957 -14.877 1.00 74.75 275 THR A O 1
ATOM 2233 N N . ILE A 1 276 ? 18.800 -2.780 -16.880 1.00 75.62 276 ILE A N 1
ATOM 2234 C CA . ILE A 1 276 ? 18.534 -1.492 -17.527 1.00 75.62 276 ILE A CA 1
ATOM 2235 C C . ILE A 1 276 ? 17.059 -1.466 -17.911 1.00 75.62 276 ILE A C 1
ATOM 2237 O O . ILE A 1 276 ? 16.613 -2.325 -18.672 1.00 75.62 276 ILE A O 1
ATOM 2241 N N . GLU A 1 277 ? 16.323 -0.491 -17.393 1.00 81.50 277 GLU A N 1
ATOM 2242 C CA . GLU A 1 277 ? 14.891 -0.313 -17.627 1.00 81.50 277 GLU A CA 1
ATOM 2243 C C . GLU A 1 277 ? 14.616 1.033 -18.299 1.00 81.50 277 GLU A C 1
ATOM 2245 O O . GLU A 1 277 ? 15.203 2.051 -17.933 1.00 81.50 277 GLU A O 1
ATOM 2250 N N . LEU A 1 278 ? 13.713 1.059 -19.282 1.00 81.06 278 LEU A N 1
ATOM 2251 C CA . LEU A 1 278 ? 13.184 2.310 -19.827 1.00 81.06 278 LEU A CA 1
ATOM 2252 C C . LEU A 1 278 ? 11.873 2.664 -19.118 1.00 81.06 278 LEU A C 1
ATOM 2254 O O . LEU A 1 278 ? 10.846 2.026 -19.351 1.00 81.06 278 LEU A O 1
ATOM 2258 N N . ARG A 1 279 ? 11.884 3.732 -18.317 1.00 83.25 279 ARG A N 1
ATOM 2259 C CA . ARG A 1 279 ? 10.679 4.305 -17.704 1.00 83.25 279 ARG A CA 1
ATOM 2260 C C . ARG A 1 279 ? 10.134 5.421 -18.585 1.00 83.25 279 ARG A C 1
ATOM 2262 O O . ARG A 1 279 ? 10.894 6.256 -19.077 1.00 83.25 279 ARG A O 1
ATOM 2269 N N . THR A 1 280 ? 8.819 5.457 -18.780 1.00 83.25 280 THR A N 1
ATOM 2270 C CA . THR A 1 280 ? 8.136 6.467 -19.610 1.00 83.25 280 THR A CA 1
ATOM 2271 C C . THR A 1 280 ? 6.964 7.077 -18.843 1.00 83.25 280 THR A C 1
ATOM 2273 O O . THR A 1 280 ? 6.402 6.390 -17.995 1.00 83.25 280 THR A O 1
ATOM 2276 N N . PRO A 1 281 ? 6.572 8.336 -19.113 1.00 89.31 281 PRO A N 1
ATOM 2277 C CA . PRO A 1 281 ? 5.548 9.050 -18.346 1.00 89.31 281 PRO A CA 1
ATOM 2278 C C . PRO A 1 281 ? 4.117 8.609 -18.708 1.00 89.31 281 PRO A C 1
ATOM 2280 O O . PRO A 1 281 ? 3.260 9.417 -19.065 1.00 89.31 281 PRO A O 1
ATOM 2283 N N . HIS A 1 282 ? 3.848 7.307 -18.650 1.00 86.50 282 HIS A N 1
ATOM 2284 C CA . HIS A 1 282 ? 2.576 6.698 -19.030 1.00 86.50 282 HIS A CA 1
ATOM 2285 C C . HIS A 1 282 ? 2.022 5.815 -17.907 1.00 86.50 282 HIS A C 1
ATOM 2287 O O . HIS A 1 282 ? 2.765 5.244 -17.112 1.00 86.50 282 HIS A O 1
ATOM 2293 N N . ASN A 1 283 ? 0.695 5.667 -17.857 1.00 87.81 283 ASN A N 1
ATOM 2294 C CA . ASN A 1 283 ? -0.014 4.859 -16.857 1.00 87.81 283 ASN A CA 1
ATOM 2295 C C . ASN A 1 283 ? 0.367 5.242 -15.415 1.00 87.81 283 ASN A C 1
ATOM 2297 O O . ASN A 1 283 ? 0.198 6.399 -15.025 1.00 87.81 283 ASN A O 1
ATOM 2301 N N . PHE A 1 284 ? 0.868 4.281 -14.632 1.00 90.69 284 PHE A N 1
ATOM 2302 C CA . PHE A 1 284 ? 1.288 4.501 -13.251 1.00 90.69 284 PHE A CA 1
ATOM 2303 C C . PHE A 1 284 ? 2.591 5.295 -13.137 1.00 90.69 284 PHE A C 1
ATOM 2305 O O . PHE A 1 284 ? 2.895 5.776 -12.060 1.00 90.69 284 PHE A O 1
ATOM 2312 N N . ASP A 1 285 ? 3.305 5.538 -14.231 1.00 90.81 285 ASP A N 1
ATOM 2313 C CA . ASP A 1 285 ? 4.549 6.310 -14.237 1.00 90.81 285 ASP A CA 1
ATOM 2314 C C . ASP A 1 285 ? 4.370 7.755 -14.705 1.00 90.81 285 ASP A C 1
ATOM 2316 O O . ASP A 1 285 ? 5.341 8.479 -14.910 1.00 90.81 285 ASP A O 1
ATOM 2320 N N . ARG A 1 286 ? 3.128 8.232 -14.838 1.00 91.38 286 ARG A N 1
ATOM 2321 C CA . ARG A 1 286 ? 2.836 9.609 -15.279 1.00 91.38 286 ARG A CA 1
ATOM 2322 C C . ARG A 1 286 ? 3.314 10.712 -14.322 1.00 91.38 286 ARG A C 1
ATOM 2324 O O . ARG A 1 286 ? 3.196 11.885 -14.653 1.00 91.38 286 ARG A O 1
ATOM 2331 N N . GLY A 1 287 ? 3.828 10.348 -13.145 1.00 90.62 287 GLY A N 1
ATOM 2332 C CA . GLY A 1 287 ? 4.540 11.265 -12.247 1.00 90.62 287 GLY A CA 1
ATOM 2333 C C . GLY A 1 287 ? 5.977 11.573 -12.689 1.00 90.62 287 GLY A C 1
ATOM 2334 O O . GLY A 1 287 ? 6.589 12.504 -12.173 1.00 90.62 287 GLY A O 1
ATOM 2335 N N . ILE A 1 288 ? 6.525 10.815 -13.644 1.00 89.62 288 ILE A N 1
ATOM 2336 C CA . ILE A 1 288 ? 7.834 11.072 -14.249 1.00 89.62 288 ILE A CA 1
ATOM 2337 C C . ILE A 1 288 ? 7.694 12.191 -15.292 1.00 89.62 288 ILE A C 1
ATOM 2339 O O . ILE A 1 288 ? 6.746 12.209 -16.068 1.00 89.62 288 ILE A O 1
ATOM 2343 N N . GLU A 1 289 ? 8.656 13.113 -15.354 1.00 88.12 289 GLU A N 1
ATOM 2344 C CA . GLU A 1 289 ? 8.606 14.251 -16.289 1.00 88.12 289 GLU A CA 1
ATOM 2345 C C . GLU A 1 289 ? 8.891 13.859 -17.748 1.00 88.12 289 GLU A C 1
ATOM 2347 O O . GLU A 1 289 ? 8.280 14.382 -18.677 1.00 88.12 289 GLU A O 1
ATOM 2352 N N . GLN A 1 290 ? 9.843 12.949 -17.965 1.00 85.44 290 GLN A N 1
ATOM 2353 C CA . GLN A 1 290 ? 10.279 12.520 -19.294 1.00 85.44 290 GLN A CA 1
ATOM 2354 C C . GLN A 1 290 ? 10.848 11.104 -19.251 1.00 85.44 290 GLN A C 1
ATOM 2356 O O . GLN A 1 290 ? 11.304 10.645 -18.202 1.00 85.44 290 GLN A O 1
ATOM 2361 N N . ALA A 1 291 ? 10.866 10.431 -20.402 1.00 82.94 291 ALA A N 1
ATOM 2362 C CA . ALA A 1 291 ? 11.419 9.088 -20.502 1.00 82.94 291 ALA A CA 1
ATOM 2363 C C . ALA A 1 291 ? 12.889 9.045 -20.051 1.00 82.94 291 ALA A C 1
ATOM 2365 O O . ALA A 1 291 ? 13.692 9.906 -20.428 1.00 82.94 291 ALA A O 1
ATOM 2366 N N . LYS A 1 292 ? 13.242 8.043 -19.240 1.00 80.50 292 LYS A N 1
ATOM 2367 C CA . LYS A 1 292 ? 14.589 7.873 -18.683 1.00 80.50 292 LYS A CA 1
ATOM 2368 C C . LYS A 1 292 ? 14.977 6.403 -18.621 1.00 80.50 292 LYS A C 1
ATOM 2370 O O . LYS A 1 292 ? 14.135 5.535 -18.421 1.00 80.50 292 LYS A O 1
ATOM 2375 N N . HIS A 1 293 ? 16.274 6.160 -18.782 1.00 77.50 293 HIS A N 1
ATOM 2376 C CA . HIS A 1 293 ? 16.865 4.859 -18.515 1.00 77.50 293 HIS A CA 1
ATOM 2377 C C . HIS A 1 293 ? 17.265 4.791 -17.048 1.00 77.50 293 HIS A C 1
ATOM 2379 O O . HIS A 1 293 ? 17.947 5.688 -16.546 1.00 77.50 293 HIS A O 1
ATOM 2385 N N . GLU A 1 294 ? 16.863 3.719 -16.395 1.00 77.88 294 GLU A N 1
ATOM 2386 C CA . GLU A 1 294 ? 17.203 3.401 -15.024 1.00 77.88 294 GLU A CA 1
ATOM 2387 C C . GLU A 1 294 ? 18.120 2.179 -14.992 1.00 77.88 294 GLU A C 1
ATOM 2389 O O . GLU A 1 294 ? 17.922 1.229 -15.747 1.00 77.88 294 GLU A O 1
ATOM 2394 N N . ILE A 1 295 ? 19.150 2.227 -14.145 1.00 75.50 295 ILE A N 1
ATOM 2395 C CA . ILE A 1 295 ? 20.095 1.126 -13.955 1.00 75.50 295 ILE A CA 1
ATOM 2396 C C . ILE A 1 295 ? 20.011 0.670 -12.506 1.00 75.50 295 ILE A C 1
ATOM 2398 O O . ILE A 1 295 ? 20.345 1.430 -11.590 1.00 75.50 295 ILE A O 1
ATOM 2402 N N . LEU A 1 296 ? 19.615 -0.582 -12.313 1.00 74.62 296 LEU A N 1
ATOM 2403 C CA . LEU A 1 296 ? 19.450 -1.183 -10.995 1.00 74.62 296 LEU A CA 1
ATOM 2404 C C . LEU A 1 296 ? 20.467 -2.301 -10.807 1.00 74.62 296 LE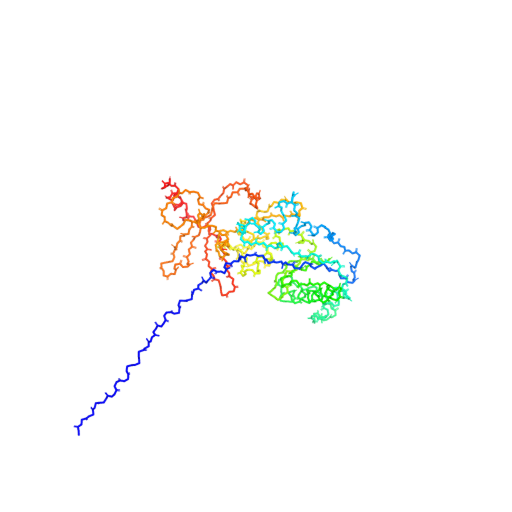U A C 1
ATOM 2406 O O . LEU A 1 296 ? 20.779 -3.034 -11.739 1.00 74.62 296 LEU A O 1
ATOM 2410 N N . ASN A 1 297 ? 20.988 -2.422 -9.595 1.00 72.81 297 ASN A N 1
ATOM 2411 C CA . ASN A 1 297 ? 21.753 -3.556 -9.109 1.00 72.81 297 ASN A CA 1
ATOM 2412 C C . ASN A 1 297 ? 20.838 -4.438 -8.255 1.00 72.81 297 ASN A C 1
ATOM 2414 O O . ASN A 1 297 ? 20.141 -3.922 -7.374 1.00 72.81 297 ASN A O 1
ATOM 2418 N N . ILE A 1 298 ? 20.837 -5.743 -8.516 1.00 69.44 298 ILE A N 1
ATOM 2419 C CA . ILE A 1 298 ? 19.937 -6.695 -7.866 1.00 69.44 298 ILE A CA 1
ATOM 2420 C C . ILE A 1 298 ? 20.696 -7.508 -6.832 1.00 69.44 298 ILE A C 1
ATOM 2422 O O . ILE A 1 298 ? 21.752 -8.065 -7.120 1.00 69.44 298 ILE A O 1
ATOM 2426 N N . TYR A 1 299 ? 20.135 -7.591 -5.626 1.00 64.94 299 TYR A N 1
ATOM 2427 C CA . TYR A 1 299 ? 20.651 -8.452 -4.573 1.00 64.94 299 TYR A CA 1
ATOM 2428 C C . TYR A 1 299 ? 19.506 -9.008 -3.727 1.00 64.94 299 TYR A C 1
ATOM 2430 O O . TYR A 1 299 ? 18.547 -8.322 -3.375 1.00 64.94 299 TYR A O 1
ATOM 2438 N N . THR A 1 300 ? 19.614 -10.277 -3.352 1.00 55.81 300 THR A N 1
ATOM 2439 C CA . THR A 1 300 ? 18.664 -10.917 -2.438 1.00 55.81 300 THR A CA 1
ATOM 2440 C C . THR A 1 300 ? 19.233 -10.965 -1.031 1.00 55.81 300 THR A C 1
ATOM 2442 O O . THR A 1 300 ? 20.357 -11.421 -0.822 1.00 55.81 300 THR A O 1
ATOM 2445 N N . THR A 1 301 ? 18.439 -10.558 -0.044 1.00 53.56 301 THR A N 1
ATOM 2446 C CA . THR A 1 301 ? 18.731 -10.861 1.362 1.00 53.56 301 THR A CA 1
ATOM 2447 C C . THR A 1 301 ? 17.978 -12.123 1.783 1.00 53.56 301 THR A C 1
ATOM 2449 O O . THR A 1 301 ? 17.035 -12.548 1.121 1.00 53.56 301 THR A O 1
ATOM 2452 N N . ASN A 1 302 ? 18.330 -12.712 2.930 1.00 39.31 302 ASN A N 1
ATOM 2453 C CA . ASN A 1 302 ? 17.618 -13.881 3.470 1.00 39.31 302 ASN A CA 1
ATOM 2454 C C . ASN A 1 302 ? 16.121 -13.627 3.773 1.00 39.31 302 ASN A C 1
ATOM 2456 O O . ASN A 1 302 ? 15.408 -14.572 4.105 1.00 39.31 302 ASN A O 1
ATOM 2460 N N . LEU A 1 303 ? 15.650 -12.373 3.731 1.00 46.41 303 LEU A N 1
ATOM 2461 C CA . LEU A 1 303 ? 14.316 -11.977 4.192 1.00 46.41 303 LEU A CA 1
ATOM 2462 C C . LEU A 1 303 ? 13.464 -11.269 3.129 1.00 46.41 303 LEU A C 1
ATOM 2464 O O . LEU A 1 303 ? 12.239 -11.278 3.272 1.00 46.41 303 LEU A O 1
ATOM 2468 N N . ALA A 1 304 ? 14.081 -10.676 2.103 1.00 54.91 304 ALA A N 1
ATOM 2469 C CA . ALA A 1 304 ? 13.398 -9.911 1.064 1.00 54.91 304 ALA A CA 1
ATOM 2470 C C . ALA A 1 304 ? 14.234 -9.804 -0.221 1.00 54.91 304 ALA A C 1
ATOM 2472 O O . ALA A 1 304 ? 15.472 -9.787 -0.175 1.00 54.91 304 ALA A O 1
ATOM 2473 N N . PHE A 1 305 ? 13.534 -9.682 -1.349 1.00 58.16 305 PHE A N 1
ATOM 2474 C CA . PHE A 1 305 ? 14.111 -9.220 -2.609 1.00 58.16 305 PHE A CA 1
ATOM 2475 C C . PHE A 1 305 ? 14.252 -7.689 -2.578 1.00 58.16 305 PHE A C 1
ATOM 2477 O O . PHE A 1 305 ? 13.318 -7.001 -2.155 1.00 58.16 305 PHE A O 1
ATOM 2484 N N . CYS A 1 306 ? 15.415 -7.179 -2.994 1.00 57.09 306 CYS A N 1
ATOM 2485 C CA . CYS A 1 306 ? 15.740 -5.754 -3.007 1.00 57.09 306 CYS A CA 1
ATOM 2486 C C . CYS A 1 306 ? 16.401 -5.359 -4.336 1.00 57.09 306 CYS A C 1
ATOM 2488 O O . CYS A 1 306 ? 17.220 -6.097 -4.888 1.00 57.09 306 CYS A O 1
ATOM 2490 N N . SER A 1 307 ? 16.102 -4.151 -4.801 1.00 61.06 307 SER A N 1
ATOM 2491 C CA . SER A 1 307 ? 16.781 -3.496 -5.922 1.00 61.06 307 SER A CA 1
ATOM 2492 C C . SER A 1 307 ? 17.426 -2.190 -5.471 1.00 61.06 307 SER A C 1
ATOM 2494 O O . SER A 1 307 ? 16.873 -1.469 -4.636 1.00 61.06 307 SER A O 1
ATOM 2496 N N . GLY A 1 308 ? 18.602 -1.889 -6.022 1.00 60.75 308 GLY A N 1
ATOM 2497 C CA . GLY A 1 308 ? 19.356 -0.676 -5.728 1.00 60.75 308 GLY A CA 1
ATOM 2498 C C . GLY A 1 308 ? 19.664 0.146 -6.979 1.00 60.75 308 GLY A C 1
ATOM 2499 O O . GLY A 1 308 ? 20.236 -0.401 -7.914 1.00 60.75 308 GLY A O 1
ATOM 2500 N N . THR A 1 309 ? 19.393 1.451 -7.011 1.00 64.88 309 THR A N 1
ATOM 2501 C CA . THR A 1 309 ? 19.909 2.315 -8.096 1.00 64.88 309 THR A CA 1
ATOM 2502 C C . THR A 1 309 ? 21.427 2.491 -7.987 1.00 64.88 309 THR A C 1
ATOM 2504 O O . THR A 1 309 ? 21.958 2.741 -6.900 1.00 64.88 309 THR A O 1
ATOM 2507 N N . SER A 1 310 ? 22.145 2.351 -9.112 1.00 60.78 310 SER A N 1
ATOM 2508 C CA . SER A 1 310 ? 23.596 2.583 -9.161 1.00 60.78 310 SER A CA 1
ATOM 2509 C C . SER A 1 310 ? 23.926 3.972 -9.700 1.00 60.78 310 SER A C 1
ATOM 2511 O O . SER A 1 310 ? 23.491 4.351 -10.786 1.00 60.78 310 SER A O 1
ATOM 2513 N N . SER A 1 311 ? 24.752 4.720 -8.968 1.00 50.41 311 SER A N 1
ATOM 2514 C CA . SER A 1 311 ? 25.148 6.089 -9.326 1.00 50.41 311 SER A CA 1
ATOM 2515 C C . SER A 1 311 ? 26.439 6.197 -10.153 1.00 50.41 311 SER A C 1
ATOM 2517 O O . SER A 1 311 ? 26.901 7.304 -10.429 1.00 50.41 311 SER A O 1
ATOM 2519 N N . SER A 1 312 ? 27.062 5.083 -10.558 1.00 45.47 312 SER A N 1
ATOM 2520 C CA . SER A 1 312 ? 28.438 5.140 -11.073 1.00 45.47 312 SER A CA 1
ATOM 2521 C C . SER A 1 312 ? 28.564 5.790 -12.470 1.00 45.47 312 SER A C 1
ATOM 2523 O O . SER A 1 312 ? 27.952 5.342 -13.440 1.00 45.47 312 SER A O 1
ATOM 2525 N N . GLU A 1 313 ? 29.465 6.773 -12.611 1.00 40.06 313 GLU A N 1
ATOM 2526 C CA . GLU A 1 313 ? 29.874 7.398 -13.891 1.00 40.06 313 GLU A CA 1
ATOM 2527 C C . GLU A 1 313 ? 30.395 6.393 -14.944 1.00 40.06 313 GLU A C 1
ATOM 2529 O O . GLU A 1 313 ? 30.492 6.716 -16.132 1.00 40.06 313 GLU A O 1
ATOM 2534 N N . LYS A 1 314 ? 30.714 5.149 -14.552 1.00 42.16 314 LYS A N 1
ATOM 2535 C CA . LYS A 1 314 ? 31.248 4.112 -15.453 1.00 42.16 314 LYS A CA 1
ATOM 2536 C C . LYS A 1 314 ? 30.246 3.663 -16.529 1.00 42.16 314 LYS A C 1
ATOM 2538 O O . LYS A 1 314 ? 30.664 3.099 -17.540 1.00 42.16 314 LYS A O 1
ATOM 2543 N N . TRP A 1 315 ? 28.952 3.944 -16.360 1.00 47.97 315 TRP A N 1
ATOM 2544 C CA . TRP A 1 315 ? 27.887 3.438 -17.236 1.00 47.97 315 TRP A CA 1
ATOM 2545 C C . TRP A 1 315 ? 27.647 4.252 -18.508 1.00 47.97 315 TRP A C 1
ATOM 2547 O O . TRP A 1 315 ? 27.125 3.699 -19.477 1.00 47.97 315 TRP A O 1
ATOM 2557 N N . HIS A 1 316 ? 28.096 5.514 -18.576 1.00 42.78 316 HIS A N 1
ATOM 2558 C CA . HIS A 1 316 ? 27.942 6.326 -19.792 1.00 42.78 316 HIS A CA 1
ATOM 2559 C C . HIS A 1 316 ? 28.588 5.673 -21.019 1.00 42.78 316 HIS A C 1
ATOM 2561 O O . HIS A 1 316 ? 28.043 5.770 -22.115 1.00 42.78 316 HIS A O 1
ATOM 2567 N N . LYS A 1 317 ? 29.705 4.953 -20.840 1.00 38.06 317 LYS A N 1
ATOM 2568 C CA . LYS A 1 317 ? 30.363 4.222 -21.932 1.00 38.06 317 LYS A CA 1
ATOM 2569 C C . LYS A 1 317 ? 29.588 2.967 -22.344 1.00 38.06 317 LYS A C 1
ATOM 2571 O O . LYS A 1 317 ? 29.462 2.729 -23.539 1.00 38.06 317 LYS A O 1
ATOM 2576 N N . LEU A 1 318 ? 29.038 2.193 -21.404 1.00 42.28 318 LEU A N 1
ATOM 2577 C CA . LEU A 1 318 ? 28.327 0.947 -21.726 1.00 42.28 318 LEU A CA 1
ATOM 2578 C C . LEU A 1 318 ? 26.968 1.205 -22.400 1.00 42.28 318 LEU A C 1
ATOM 2580 O O . LEU A 1 318 ? 26.661 0.568 -23.405 1.00 42.28 318 LEU A O 1
ATOM 2584 N N . LEU A 1 319 ? 26.203 2.195 -21.922 1.00 44.12 319 LEU A N 1
ATOM 2585 C CA . LEU A 1 319 ? 24.963 2.636 -22.578 1.00 44.12 319 LEU A CA 1
ATOM 2586 C C . LEU A 1 319 ? 25.222 3.151 -24.000 1.00 44.12 319 LEU A C 1
ATOM 2588 O O . LEU A 1 319 ? 24.462 2.829 -24.908 1.00 44.12 319 LEU A O 1
ATOM 2592 N N . PHE A 1 320 ? 26.324 3.879 -24.222 1.00 40.78 320 PHE A N 1
ATOM 2593 C CA . PHE A 1 320 ? 26.718 4.322 -25.563 1.00 40.78 320 PHE A CA 1
ATOM 2594 C C . PHE A 1 320 ? 26.975 3.156 -26.526 1.00 40.78 320 PHE A C 1
ATOM 2596 O O . PHE A 1 320 ? 26.620 3.257 -27.698 1.00 40.78 320 PHE A O 1
ATOM 2603 N N . TYR A 1 321 ? 27.577 2.059 -26.051 1.00 37.59 321 TYR A N 1
ATOM 2604 C CA . TYR A 1 321 ? 27.829 0.869 -26.871 1.00 37.59 321 TYR A CA 1
ATOM 2605 C C . TYR A 1 321 ? 26.554 0.066 -27.154 1.00 37.59 321 TYR A C 1
ATOM 2607 O O . TYR A 1 321 ? 26.384 -0.404 -28.275 1.00 37.59 321 TYR A O 1
ATOM 2615 N N . ILE A 1 322 ? 25.643 -0.051 -26.183 1.00 41.03 322 ILE A N 1
ATOM 2616 C CA . ILE A 1 322 ? 24.369 -0.769 -26.358 1.00 41.03 322 ILE A CA 1
ATOM 2617 C C . ILE A 1 322 ? 23.422 0.007 -27.290 1.00 41.03 322 ILE A C 1
ATOM 2619 O O . ILE A 1 322 ? 22.817 -0.593 -28.173 1.00 41.03 322 ILE A O 1
ATOM 2623 N N . ILE A 1 323 ? 23.339 1.338 -27.157 1.00 41.12 323 ILE A N 1
ATOM 2624 C CA . ILE A 1 323 ? 22.471 2.186 -27.996 1.00 41.12 323 ILE A CA 1
ATOM 2625 C C . ILE A 1 323 ? 23.000 2.306 -29.436 1.00 41.12 323 ILE A C 1
ATOM 2627 O O . ILE A 1 323 ? 22.202 2.360 -30.363 1.00 41.12 323 ILE A O 1
ATOM 2631 N N . LYS A 1 324 ? 24.325 2.317 -29.663 1.00 30.91 324 LYS A N 1
ATOM 2632 C CA . LYS A 1 324 ? 24.898 2.357 -31.028 1.00 30.91 324 LYS A CA 1
ATOM 2633 C C . LYS A 1 324 ? 24.805 1.034 -31.798 1.00 30.91 324 LYS A C 1
ATOM 2635 O O . LYS A 1 324 ? 25.050 1.040 -33.000 1.00 30.91 324 LYS A O 1
ATOM 2640 N N . ALA A 1 325 ? 24.543 -0.082 -31.119 1.00 31.59 325 ALA A N 1
ATOM 2641 C CA . ALA A 1 325 ? 24.516 -1.416 -31.721 1.00 31.59 325 ALA A CA 1
ATOM 2642 C C . ALA A 1 325 ? 23.109 -1.880 -32.165 1.00 31.59 325 ALA A C 1
ATOM 2644 O O . ALA A 1 325 ? 22.979 -3.010 -32.637 1.00 31.59 325 ALA A O 1
ATOM 2645 N N . GLY A 1 326 ? 22.074 -1.044 -32.009 1.00 31.70 326 GLY A N 1
ATOM 2646 C CA . GLY A 1 326 ? 20.707 -1.265 -32.512 1.00 31.70 326 GLY A CA 1
ATOM 2647 C C . GLY A 1 326 ? 20.336 -0.297 -33.629 1.00 31.70 326 GLY A C 1
ATOM 2648 O O . GLY A 1 326 ? 19.435 -0.658 -34.420 1.00 31.70 326 GLY A O 1
#

Radius of gyration: 24.0 Å; chains: 1; bounding box: 73×78×68 Å

pLDDT: mean 80.14, std 19.68, range [30.91, 98.62]